Protein AF-A0A366HRB9-F1 (afdb_monomer)

Solvent-accessible surface area (backbone atoms only — not comparable to full-atom values): 18090 Å² total; per-residue (Å²): 146,63,74,69,62,64,60,72,68,48,84,72,43,75,47,75,77,55,94,63,66,62,74,51,53,48,26,46,45,60,46,36,45,69,41,40,80,80,39,81,60,46,28,50,46,47,46,26,21,26,68,70,64,46,66,66,68,45,41,63,56,40,31,70,33,60,57,44,26,67,75,62,51,38,57,50,36,59,83,51,65,60,91,75,71,91,47,40,50,48,52,29,35,72,66,55,82,84,74,57,34,68,41,53,41,37,44,20,48,46,53,41,21,22,38,62,55,42,64,61,56,86,75,46,77,28,49,57,93,92,46,60,31,57,59,52,36,39,39,52,40,16,60,34,58,77,72,49,82,74,71,69,53,37,67,30,72,60,38,37,69,40,55,34,45,28,30,47,76,72,75,39,67,49,60,43,60,43,36,21,42,45,40,67,55,74,91,62,52,47,90,88,43,70,80,40,51,34,63,45,44,65,26,25,40,60,40,31,53,49,44,68,75,32,52,71,58,52,52,57,52,60,63,45,89,49,59,67,48,31,24,49,34,42,46,50,38,44,76,36,66,42,62,42,62,81,42,32,65,61,44,42,51,41,38,35,40,92,48,66,64,31,17,54,40,34,45,62,38,36,61,78,54,29,80,70,34,45,68,48,31,51,49,35,44,70,74,42,55,70,69,29,18,35,40,24,48,54,48,42,50,69,49,48,40,77,77,35,47,66,59,46,55,57,44,51,78,68,56,80,53,66,68,36,40,52,45,46,52,55,63,73,70,55,131

Mean predicted aligned error: 4.83 Å

Sequence (335 aa):
MLGWLKNLAKPGGEWRRTDLPEAELELLYQDLLPLETLEPGLAGDVMTYVVTGQNAGVLNRAAAQPEAARLLGLRCEKHSWHHRTPTERDAFFASTTITDPGFHLRLALAYEALLKPAEKRPVSPGIPAGAEWLEIYLWEATRTPPNQWPLEPQETRLPSQSLESMLKLSGHPTTWLARAALMTDPSRAKAAQKQTFAELFLKVPEAASAFTAHPDTVRECLANADHRGKAHIIDVLYRGGVSASLLPVEASALAVSSSKQVREATSSWILLTPDLLLPELQKLAVQGTPEERVRAVKLLAQAGRDMMTPFLMERLSRDRAKTVVKMIETVLHRP

Radius of gyration: 25.64 Å; Cα contacts (8 Å, |Δi|>4): 482; chains: 1; bounding box: 58×36×93 Å

Nearest PDB structures (foldseek):
  1oyz-assembly1_A  TM=3.137E-01  e=1.071E+00  Escherichia coli
  7mp6-assembly1_B  TM=2.685E-01  e=6.365E-01  Homo sapiens
  7moc-assembly1_A  TM=2.700E-01  e=1.581E+00  Homo sapiens
  7mp5-assembly1_A  TM=2.712E-01  e=2.901E+00  Homo sapiens
  7mp6-assembly1_A  TM=2.700E-01  e=3.029E+00  Homo sapiens

Structure (mmCIF, N/CA/C/O backbone):
data_AF-A0A366HRB9-F1
#
_entry.id   AF-A0A366HRB9-F1
#
loop_
_atom_site.group_PDB
_atom_site.id
_atom_site.type_symbol
_atom_site.label_atom_id
_atom_site.label_alt_id
_atom_site.label_comp_id
_atom_site.label_asym_id
_atom_site.label_entity_id
_atom_site.label_seq_id
_atom_site.pdbx_PDB_ins_code
_atom_site.Cartn_x
_atom_site.Cartn_y
_atom_site.Cartn_z
_atom_site.occupancy
_atom_site.B_iso_or_equiv
_atom_site.auth_seq_id
_atom_site.auth_comp_id
_atom_site.auth_asym_id
_atom_site.auth_atom_id
_atom_site.pdbx_PDB_model_num
ATOM 1 N N . MET A 1 1 ? -12.518 12.771 51.512 1.00 48.81 1 MET A N 1
ATOM 2 C CA . MET A 1 1 ? -11.245 12.156 51.068 1.00 48.81 1 MET A CA 1
ATOM 3 C C . MET A 1 1 ? -11.402 10.651 50.780 1.00 48.81 1 MET A C 1
ATOM 5 O O . MET A 1 1 ? -10.683 9.843 51.341 1.00 48.81 1 MET A O 1
ATOM 9 N N . LEU A 1 2 ? -12.330 10.253 49.897 1.00 52.38 2 LEU A N 1
ATOM 10 C CA . LEU A 1 2 ? -12.524 8.848 49.467 1.00 52.38 2 LEU A CA 1
ATOM 11 C C . LEU A 1 2 ? -12.837 8.748 47.954 1.00 52.38 2 LEU A C 1
ATOM 13 O O . LEU A 1 2 ? -13.417 7.774 47.489 1.00 52.38 2 LEU A O 1
ATOM 17 N N . GLY A 1 3 ? -12.474 9.770 47.166 1.00 50.44 3 GLY A N 1
ATOM 18 C CA . GLY A 1 3 ? -12.755 9.813 45.722 1.00 50.44 3 GLY A CA 1
ATOM 19 C C . GLY A 1 3 ? -11.981 8.770 44.909 1.00 50.44 3 GLY A C 1
ATOM 20 O O . GLY A 1 3 ? -12.467 8.317 43.880 1.00 50.44 3 GLY A O 1
ATOM 21 N N . TRP A 1 4 ? -10.824 8.324 45.403 1.00 53.41 4 TRP A N 1
ATOM 22 C CA . TRP A 1 4 ? -9.999 7.315 44.735 1.00 53.41 4 TRP A CA 1
ATOM 23 C C . TRP A 1 4 ? -10.581 5.892 44.841 1.00 53.41 4 TRP A C 1
ATOM 25 O O . TRP A 1 4 ? -10.390 5.090 43.934 1.00 53.41 4 TRP A O 1
ATOM 35 N N . LEU A 1 5 ? -11.380 5.595 45.876 1.00 48.97 5 LEU A N 1
ATOM 36 C CA . LEU A 1 5 ? -12.055 4.298 46.040 1.00 48.97 5 LEU A CA 1
ATOM 37 C C . LEU A 1 5 ? -13.234 4.110 45.072 1.00 48.97 5 LEU A C 1
ATOM 39 O O . LEU A 1 5 ? -13.517 2.984 44.674 1.00 48.97 5 LEU A O 1
ATOM 43 N N . LYS A 1 6 ? -13.856 5.196 44.586 1.00 52.22 6 LYS A N 1
ATOM 44 C CA . LYS A 1 6 ? -14.821 5.118 43.472 1.00 52.22 6 LYS A CA 1
ATOM 45 C C . LYS A 1 6 ? -14.162 4.753 42.135 1.00 52.22 6 LYS A C 1
ATOM 47 O O . LYS A 1 6 ? -14.862 4.322 41.227 1.00 52.22 6 LYS A O 1
ATOM 52 N N . ASN A 1 7 ? -12.833 4.856 42.025 1.00 49.41 7 ASN A N 1
ATOM 53 C CA . ASN A 1 7 ? -12.100 4.402 40.843 1.00 49.41 7 ASN A CA 1
ATOM 54 C C . ASN A 1 7 ? -11.732 2.908 40.885 1.00 49.41 7 ASN A C 1
ATOM 56 O O . ASN A 1 7 ? -11.442 2.353 39.831 1.00 49.41 7 ASN A O 1
ATOM 60 N N . LEU A 1 8 ? -11.782 2.247 42.051 1.00 43.25 8 LEU A N 1
ATOM 61 C CA . LEU A 1 8 ? -11.488 0.808 42.190 1.00 43.25 8 LEU A CA 1
ATOM 62 C C . LEU A 1 8 ? -12.668 -0.095 41.804 1.00 43.25 8 LEU A C 1
ATOM 64 O O . LEU A 1 8 ? -12.466 -1.250 41.455 1.00 43.25 8 LEU A O 1
ATOM 68 N N . ALA A 1 9 ? -13.887 0.448 41.812 1.00 47.03 9 ALA A N 1
ATOM 69 C CA . ALA A 1 9 ? -15.069 -0.180 41.228 1.00 47.03 9 ALA A CA 1
ATOM 70 C C . ALA A 1 9 ? -15.430 0.449 39.874 1.00 47.03 9 ALA A C 1
ATOM 72 O O . ALA A 1 9 ? -16.588 0.399 39.461 1.00 47.03 9 ALA A O 1
ATOM 73 N N . LYS A 1 10 ? -14.458 1.054 39.166 1.00 54.41 10 LYS A N 1
ATOM 74 C CA . LYS A 1 10 ? -14.641 1.232 37.725 1.00 54.41 10 LYS A CA 1
ATOM 75 C C . LYS A 1 10 ? -14.860 -0.176 37.180 1.00 54.41 10 LYS A C 1
ATOM 77 O O . LYS A 1 10 ? -14.013 -1.022 37.469 1.00 54.41 10 LYS A O 1
ATOM 82 N N . PRO A 1 11 ? -15.962 -0.457 36.471 1.00 54.59 11 PRO A N 1
ATOM 83 C CA . PRO A 1 11 ? -16.123 -1.721 35.774 1.00 54.59 11 PRO A CA 1
ATOM 84 C C . PRO A 1 11 ? -14.969 -1.806 34.772 1.00 54.59 11 PRO A C 1
ATOM 86 O O . PRO A 1 11 ? -15.023 -1.258 33.677 1.00 54.59 11 PRO A O 1
ATOM 89 N N . GLY A 1 12 ? -13.847 -2.373 35.212 1.00 58.28 12 GLY A N 1
ATOM 90 C CA . GLY A 1 12 ? -12.723 -2.670 34.356 1.00 58.28 12 GLY A CA 1
ATOM 91 C C . GLY A 1 12 ? -13.227 -3.764 33.451 1.00 58.28 12 GLY A C 1
ATOM 92 O O . GLY A 1 12 ? -13.387 -4.894 33.913 1.00 58.28 12 GLY A O 1
ATOM 93 N N . GLY A 1 13 ? -13.568 -3.389 32.217 1.00 78.44 13 GLY A N 1
ATOM 94 C CA . GLY A 1 13 ? -13.993 -4.337 31.201 1.00 78.44 13 GLY A CA 1
ATOM 95 C C . GLY A 1 13 ? -12.989 -5.481 31.122 1.00 78.44 13 GLY A C 1
ATOM 96 O O . GLY A 1 13 ? -11.801 -5.301 31.405 1.00 78.44 13 GLY A O 1
ATOM 97 N N . GLU A 1 14 ? -13.470 -6.671 30.777 1.00 88.75 14 GLU A N 1
ATOM 98 C CA . GLU A 1 14 ? -12.673 -7.904 30.768 1.00 88.75 14 GLU A CA 1
ATOM 99 C C . GLU A 1 14 ? -11.371 -7.770 29.960 1.00 88.75 14 GLU A C 1
ATOM 101 O O . GLU A 1 14 ? -10.378 -8.419 30.282 1.00 88.75 14 GLU A O 1
ATOM 106 N N . TRP A 1 15 ? -11.337 -6.847 28.994 1.00 94.00 15 TRP A N 1
ATOM 107 C CA . TRP A 1 15 ? -10.159 -6.471 28.215 1.00 94.00 15 TRP A CA 1
ATOM 108 C C . TRP A 1 15 ? -8.926 -6.063 29.047 1.00 94.00 15 TRP A C 1
ATOM 110 O O . TRP A 1 15 ? -7.801 -6.310 28.613 1.00 94.00 15 TRP A O 1
ATOM 120 N N . ARG A 1 16 ? -9.100 -5.509 30.259 1.00 94.69 16 ARG A N 1
ATOM 121 C CA . ARG A 1 16 ? -7.983 -5.149 31.162 1.00 94.69 16 ARG A CA 1
ATOM 122 C C . ARG A 1 16 ? -7.278 -6.351 31.793 1.00 94.69 16 ARG A C 1
ATOM 124 O O . ARG A 1 16 ? -6.244 -6.185 32.425 1.00 94.69 16 ARG A O 1
ATOM 131 N N . ARG A 1 17 ? -7.839 -7.558 31.672 1.00 93.88 17 ARG A N 1
ATOM 132 C CA . ARG A 1 17 ? -7.276 -8.791 32.253 1.00 93.88 17 ARG A CA 1
ATOM 133 C C . ARG A 1 17 ? -6.381 -9.562 31.278 1.00 93.88 17 ARG A C 1
ATOM 135 O O . ARG A 1 17 ? -6.104 -10.734 31.519 1.00 93.88 17 ARG A O 1
ATOM 142 N N . THR A 1 18 ? -5.982 -8.939 30.172 1.00 95.25 18 THR A N 1
ATOM 143 C CA . THR A 1 18 ? -5.113 -9.555 29.161 1.00 95.25 18 THR A CA 1
ATOM 144 C C . THR A 1 18 ? -3.638 -9.264 29.416 1.00 95.25 18 THR A C 1
ATOM 146 O O . THR A 1 18 ? -3.291 -8.470 30.285 1.00 95.25 18 THR A O 1
ATOM 149 N N . ASP A 1 19 ? -2.768 -9.945 28.679 1.00 97.00 19 ASP A N 1
ATOM 150 C CA . ASP A 1 19 ? -1.314 -9.772 28.690 1.00 97.00 19 ASP A CA 1
ATOM 151 C C . ASP A 1 19 ? -0.826 -8.655 27.749 1.00 97.00 19 ASP A C 1
ATOM 153 O O . ASP A 1 19 ? 0.373 -8.384 27.671 1.00 97.00 19 ASP A O 1
ATOM 157 N N . LEU A 1 20 ? -1.746 -7.988 27.045 1.00 97.19 20 LEU A N 1
ATOM 158 C CA 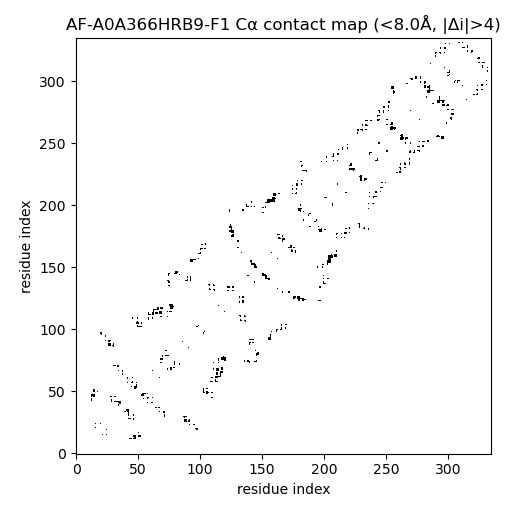. LEU A 1 20 ? -1.437 -6.872 26.159 1.00 97.19 20 LEU A CA 1
ATOM 159 C C . LEU A 1 20 ? -1.060 -5.604 26.959 1.00 97.19 20 LEU A C 1
ATOM 161 O O . LEU A 1 20 ? -1.525 -5.419 28.086 1.00 97.19 20 LEU A O 1
ATOM 165 N N . PRO A 1 21 ? -0.257 -4.686 26.385 1.00 97.75 21 PRO A N 1
ATOM 166 C CA . PRO A 1 21 ? 0.177 -3.469 27.073 1.00 97.75 21 PRO A CA 1
ATOM 167 C C . PRO A 1 21 ? -1.000 -2.566 27.485 1.00 97.75 21 PRO A C 1
ATOM 169 O O . PRO A 1 21 ? -1.608 -1.895 26.651 1.00 97.75 21 PRO A O 1
ATOM 172 N N . GLU A 1 22 ? -1.293 -2.495 28.789 1.00 96.38 22 GLU A N 1
ATOM 173 C CA . GLU A 1 22 ? -2.450 -1.758 29.333 1.00 96.38 22 GLU A CA 1
ATOM 174 C C . GLU A 1 22 ? -2.473 -0.282 28.907 1.00 96.38 22 GLU A C 1
ATOM 176 O O . GLU A 1 22 ? -3.528 0.243 28.561 1.00 96.38 22 GLU A O 1
ATOM 181 N N . ALA A 1 23 ? -1.312 0.378 28.866 1.00 96.88 23 ALA A N 1
ATOM 182 C CA . ALA A 1 23 ? -1.212 1.780 28.460 1.00 96.88 23 ALA A CA 1
ATOM 183 C C . ALA A 1 23 ? -1.673 2.016 27.010 1.00 96.88 23 ALA A C 1
ATOM 185 O O . ALA A 1 23 ? -2.292 3.037 26.723 1.00 96.88 23 ALA A O 1
ATOM 186 N N . GLU A 1 24 ? -1.404 1.076 26.101 1.00 97.88 24 GLU A N 1
ATOM 187 C CA . GLU A 1 24 ? -1.854 1.163 24.708 1.00 97.88 24 GLU A CA 1
ATOM 188 C C . GLU A 1 24 ? -3.349 0.871 24.582 1.00 97.88 24 GLU A C 1
ATOM 190 O O . GLU A 1 24 ? -4.055 1.549 23.836 1.00 97.88 24 GLU A O 1
ATOM 195 N N . LEU A 1 25 ? -3.849 -0.105 25.345 1.00 97.62 25 LEU A N 1
ATOM 196 C CA . LEU A 1 25 ? -5.278 -0.407 25.388 1.00 97.62 25 LEU A CA 1
ATOM 197 C C . LEU A 1 25 ? -6.088 0.757 25.966 1.00 97.62 25 LEU A C 1
ATOM 199 O O . LEU A 1 25 ? -7.184 1.035 25.486 1.00 97.62 25 LEU A O 1
ATOM 203 N N . GLU A 1 26 ? -5.555 1.466 26.961 1.00 97.19 26 GLU A N 1
ATOM 204 C CA . GLU A 1 26 ? -6.222 2.632 27.532 1.00 97.19 26 GLU A CA 1
ATOM 205 C C . GLU A 1 26 ? -6.315 3.778 26.512 1.00 97.19 26 GLU A C 1
ATOM 207 O O . GLU A 1 26 ? -7.352 4.428 26.463 1.00 97.19 26 GLU A O 1
ATOM 212 N N . LEU A 1 27 ? -5.319 3.978 25.635 1.00 97.88 27 LEU A N 1
ATOM 213 C CA . LEU A 1 27 ? -5.435 4.943 24.527 1.00 97.88 27 LEU A CA 1
ATOM 214 C C . LEU A 1 27 ? -6.632 4.617 23.622 1.00 97.88 27 LEU A C 1
ATOM 216 O O . LEU A 1 27 ? -7.454 5.486 23.341 1.00 97.88 27 LEU A O 1
ATOM 220 N N . LEU A 1 28 ? -6.776 3.357 23.206 1.00 97.94 28 LEU A N 1
ATOM 221 C CA . LEU A 1 28 ? -7.919 2.942 22.386 1.00 97.94 28 LEU A CA 1
ATOM 222 C C . LEU A 1 28 ? -9.249 3.049 23.133 1.00 97.94 28 LEU A C 1
ATOM 224 O O . LEU A 1 28 ? -10.242 3.483 22.556 1.00 97.94 28 LEU A O 1
ATOM 228 N N . TYR A 1 29 ? -9.286 2.684 24.415 1.00 97.50 29 TYR A N 1
ATOM 229 C CA . TYR A 1 29 ? -10.502 2.813 25.210 1.00 97.50 29 TYR A CA 1
ATOM 230 C C . TYR A 1 29 ? -10.927 4.277 25.367 1.00 97.50 29 TYR A C 1
ATOM 232 O O . TYR A 1 29 ? -12.113 4.571 25.251 1.00 97.50 29 TYR A O 1
ATOM 240 N N . GLN A 1 30 ? -9.981 5.196 25.588 1.00 97.00 30 GLN A N 1
ATOM 241 C CA . GLN A 1 30 ? -10.269 6.630 25.645 1.00 97.00 30 GLN A CA 1
ATOM 242 C C . GLN A 1 30 ? -10.771 7.163 24.296 1.00 97.00 30 GLN A C 1
ATOM 244 O O . GLN A 1 30 ? -11.751 7.906 24.289 1.00 97.00 30 GLN A O 1
ATOM 249 N N . ASP A 1 31 ? -10.193 6.721 23.169 1.00 97.62 31 ASP A N 1
ATOM 250 C CA . ASP A 1 31 ? -10.707 7.055 21.827 1.00 97.62 31 ASP A CA 1
ATOM 251 C C . ASP A 1 31 ? -12.155 6.584 21.647 1.00 97.62 31 ASP A C 1
ATOM 253 O O . ASP A 1 31 ? -12.965 7.306 21.080 1.00 97.62 31 ASP A O 1
ATOM 257 N N . LEU A 1 32 ? -12.499 5.397 22.161 1.00 97.69 32 LEU A N 1
ATOM 258 C CA . LEU A 1 32 ? -13.835 4.802 22.046 1.00 97.69 32 LEU A CA 1
ATOM 259 C C . LEU A 1 32 ? -14.841 5.310 23.087 1.00 97.69 32 LEU A C 1
ATOM 261 O O . LEU A 1 32 ? -16.044 5.147 22.887 1.00 97.69 32 LEU A O 1
ATOM 265 N N . LEU A 1 33 ? -14.389 5.942 24.172 1.00 96.94 33 LEU A N 1
ATOM 266 C CA . LEU A 1 33 ? -15.232 6.406 25.276 1.00 96.94 33 LEU A CA 1
ATOM 267 C C . LEU A 1 33 ? -16.412 7.301 24.845 1.00 96.94 33 LEU A C 1
ATOM 269 O O . LEU A 1 33 ? -17.482 7.172 25.443 1.00 96.94 33 LEU A O 1
ATOM 273 N N . PRO A 1 34 ? -16.307 8.160 23.808 1.00 97.19 34 PRO A N 1
ATOM 274 C CA . PRO A 1 34 ? -17.454 8.907 23.302 1.00 97.19 34 PRO A CA 1
ATOM 275 C C . PRO A 1 34 ? -18.657 8.028 22.923 1.00 97.19 34 PRO A C 1
ATOM 277 O O . PRO A 1 34 ? -19.792 8.489 23.045 1.00 97.19 34 PRO A O 1
ATOM 280 N N . LEU A 1 35 ? -18.458 6.761 22.533 1.00 97.44 35 LEU A N 1
ATOM 281 C CA . LEU A 1 35 ? -19.554 5.836 22.202 1.00 97.44 35 LEU A CA 1
ATOM 282 C C . LEU A 1 35 ? -20.525 5.597 23.365 1.00 97.44 35 LEU A C 1
ATOM 284 O O . LEU A 1 35 ? -21.694 5.306 23.121 1.00 97.44 35 LEU A O 1
ATOM 288 N N . GLU A 1 36 ? -20.087 5.798 24.610 1.00 97.19 36 GLU A N 1
ATOM 289 C CA . GLU A 1 36 ? -20.942 5.715 25.802 1.00 97.19 36 GLU A CA 1
ATOM 290 C C . GLU A 1 36 ? -22.092 6.737 25.781 1.00 97.19 36 GLU A C 1
ATOM 292 O O . GLU A 1 36 ? -23.112 6.548 26.441 1.00 97.19 36 GLU A O 1
ATOM 297 N N . THR A 1 37 ? -21.953 7.819 25.006 1.00 97.25 37 THR A N 1
ATOM 298 C CA . THR A 1 37 ? -23.024 8.811 24.809 1.00 97.25 37 THR A CA 1
ATOM 299 C C . THR A 1 37 ? -24.127 8.329 23.867 1.00 97.25 37 THR A C 1
ATOM 301 O O . THR A 1 37 ? -25.243 8.842 23.933 1.00 97.25 37 THR A O 1
ATOM 304 N N . LEU A 1 38 ? -23.823 7.359 23.000 1.00 97.12 38 LEU A N 1
ATOM 305 C CA . LEU A 1 38 ? -24.773 6.760 22.062 1.00 97.12 38 LEU A CA 1
ATOM 306 C C . LEU A 1 38 ? -25.469 5.562 22.703 1.00 97.12 38 LEU A C 1
ATOM 308 O O . LEU A 1 38 ? -26.684 5.409 22.589 1.00 97.12 38 LEU A O 1
ATOM 312 N N . GLU A 1 39 ? -24.702 4.729 23.404 1.00 97.19 39 GLU A N 1
ATOM 313 C CA . GLU A 1 39 ? -25.215 3.549 24.086 1.00 97.19 39 GLU A CA 1
ATOM 314 C C . GLU A 1 39 ? -24.319 3.190 25.287 1.00 97.19 39 GLU A C 1
ATOM 316 O O . GLU A 1 39 ? -23.137 2.887 25.096 1.00 97.19 39 GLU A O 1
ATOM 321 N N . PRO A 1 40 ? -24.854 3.180 26.524 1.00 96.38 40 PRO A N 1
ATOM 322 C CA . PRO A 1 40 ? -24.084 2.788 27.701 1.00 96.38 40 PRO A CA 1
ATOM 323 C C . PRO A 1 40 ? -23.499 1.372 27.581 1.00 96.38 40 PRO A 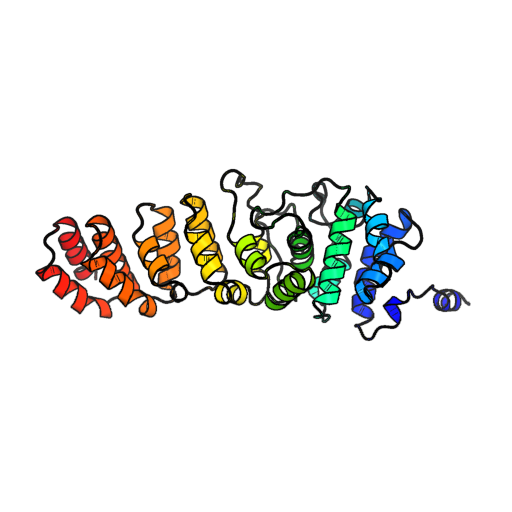C 1
ATOM 325 O O . PRO A 1 40 ? -24.209 0.414 27.272 1.00 96.38 40 PRO A O 1
ATOM 328 N N . GLY A 1 41 ? -22.207 1.238 27.868 1.00 95.06 41 GLY A N 1
ATOM 329 C CA . GLY A 1 41 ? -21.420 0.009 27.788 1.00 95.06 41 GLY A CA 1
ATOM 330 C C . GLY A 1 41 ? -20.812 -0.277 26.413 1.00 95.06 41 GLY A C 1
ATOM 331 O O . GLY A 1 41 ? -19.979 -1.179 26.303 1.00 95.06 41 GLY A O 1
ATOM 332 N N . LEU A 1 42 ? -21.184 0.465 25.363 1.00 97.12 42 LEU A N 1
ATOM 333 C CA . LEU A 1 42 ? -20.748 0.166 23.999 1.00 97.12 42 LEU A CA 1
ATOM 334 C C . LEU A 1 42 ? -19.227 0.275 23.824 1.00 97.12 42 LEU A C 1
ATOM 336 O O . LEU A 1 42 ? -18.644 -0.572 23.150 1.00 97.12 42 LEU A O 1
ATOM 340 N N . ALA A 1 43 ? -18.562 1.256 24.445 1.00 97.44 43 ALA A N 1
ATOM 341 C CA . ALA A 1 43 ? -17.109 1.398 24.325 1.00 97.44 43 ALA A CA 1
ATOM 342 C C . ALA A 1 43 ? -16.384 0.211 24.978 1.00 97.44 43 ALA A C 1
ATOM 344 O O . ALA A 1 43 ? -15.444 -0.351 24.410 1.00 97.44 43 ALA A O 1
ATOM 345 N N . GLY A 1 44 ? -16.855 -0.205 26.158 1.00 96.31 44 GLY A N 1
ATOM 346 C CA . GLY A 1 44 ? -16.324 -1.362 26.880 1.00 96.31 44 GLY A CA 1
ATOM 347 C C . GLY A 1 44 ? -16.529 -2.682 26.135 1.00 96.31 44 GLY A C 1
ATOM 348 O O . GLY A 1 44 ? -15.608 -3.502 26.074 1.00 96.31 44 GLY A O 1
ATOM 349 N N . A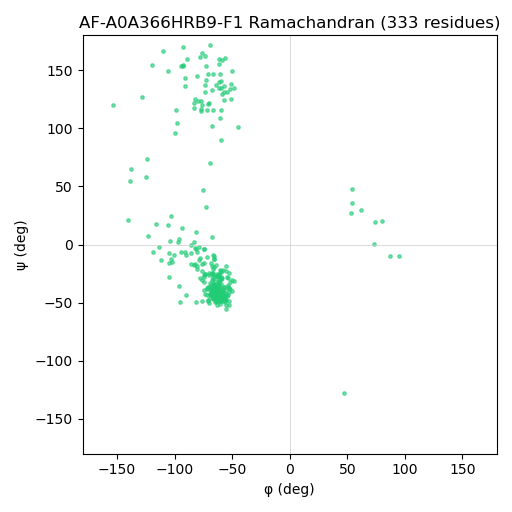SP A 1 45 ? -17.701 -2.874 25.528 1.00 97.06 45 ASP A N 1
ATOM 350 C CA . ASP A 1 45 ? -18.014 -4.068 24.741 1.00 97.06 45 ASP A CA 1
ATOM 351 C C . ASP A 1 45 ? -17.185 -4.133 23.452 1.00 97.06 45 ASP A C 1
ATOM 353 O O . ASP A 1 45 ? -16.661 -5.197 23.114 1.00 97.06 45 ASP A O 1
ATOM 357 N N . VAL A 1 46 ? -17.002 -3.001 22.757 1.00 97.88 46 VAL A N 1
ATOM 358 C CA . VAL A 1 46 ? -16.133 -2.925 21.571 1.00 97.88 46 VAL A CA 1
ATOM 359 C C . VAL A 1 46 ? -14.690 -3.245 21.954 1.00 97.88 46 VAL A C 1
ATOM 361 O O . VAL A 1 46 ? -14.068 -4.077 21.296 1.00 97.88 46 VAL A O 1
ATOM 364 N N . MET A 1 47 ? -14.164 -2.667 23.040 1.00 98.06 47 MET A N 1
ATOM 365 C CA . MET A 1 47 ? -12.811 -2.991 23.510 1.00 98.06 47 MET A CA 1
ATOM 366 C C . MET A 1 47 ? -12.659 -4.460 23.898 1.00 98.06 47 MET A C 1
ATOM 368 O O . MET A 1 47 ? -11.645 -5.078 23.574 1.00 98.06 47 MET A O 1
ATOM 372 N N . THR A 1 48 ? -13.670 -5.042 24.546 1.00 97.06 48 THR A N 1
ATOM 373 C CA . THR A 1 48 ? -13.674 -6.471 24.882 1.00 97.06 48 THR A CA 1
ATOM 374 C C . THR A 1 48 ? -13.608 -7.321 23.619 1.00 97.06 48 THR A C 1
ATOM 376 O O . THR A 1 48 ? -12.756 -8.201 23.538 1.00 97.06 48 THR A O 1
ATOM 379 N N . TYR A 1 49 ? -14.403 -7.005 22.594 1.00 98.00 49 TYR A N 1
ATOM 380 C CA . TYR A 1 49 ? -14.318 -7.680 21.300 1.00 98.00 49 TYR A CA 1
ATOM 381 C C . TYR A 1 49 ? -12.940 -7.532 20.646 1.00 98.00 49 TYR A C 1
ATOM 383 O O . TYR A 1 49 ? -12.357 -8.530 20.228 1.00 98.00 49 TYR A O 1
ATOM 391 N N . VAL A 1 50 ? -12.382 -6.321 20.580 1.00 98.19 50 VAL A N 1
ATOM 392 C CA . VAL A 1 50 ? -11.070 -6.081 19.956 1.00 98.19 50 VAL A CA 1
ATOM 393 C C . VAL A 1 50 ? -9.975 -6.897 20.644 1.00 98.19 50 VAL A C 1
ATOM 395 O O . VAL A 1 50 ? -9.177 -7.565 19.983 1.00 98.19 50 VAL A O 1
ATOM 398 N N . VAL A 1 51 ? -9.972 -6.913 21.974 1.00 98.00 51 VAL A N 1
ATOM 399 C CA . VAL A 1 51 ? -8.935 -7.577 22.761 1.00 98.00 51 VAL A CA 1
ATOM 400 C C . VAL A 1 51 ? -9.108 -9.098 22.775 1.00 98.00 51 VAL A C 1
ATOM 402 O O . VAL A 1 51 ? -8.156 -9.814 22.475 1.00 98.00 51 VAL A O 1
ATOM 405 N N . THR A 1 52 ? -10.309 -9.612 23.054 1.00 96.88 52 THR A N 1
ATOM 406 C CA . THR A 1 52 ? -10.525 -11.050 23.316 1.00 96.88 52 THR A CA 1
ATOM 407 C C . THR A 1 52 ? -11.176 -11.809 22.159 1.00 96.88 52 THR A C 1
ATOM 409 O O . THR A 1 52 ? -11.179 -13.039 22.151 1.00 96.88 52 THR A O 1
ATOM 412 N N . GLY A 1 53 ? -11.770 -11.107 21.192 1.00 97.06 53 GLY A N 1
ATOM 413 C CA . GLY A 1 53 ? -12.598 -11.701 20.138 1.00 97.06 53 GLY A CA 1
ATOM 414 C C . GLY A 1 53 ? -13.970 -12.191 20.600 1.00 97.06 53 GLY A C 1
ATOM 415 O O . GLY A 1 53 ? -14.739 -12.701 19.784 1.00 97.06 53 GLY A O 1
ATOM 416 N N . GLN A 1 54 ? -14.305 -12.041 21.882 1.00 96.25 54 GLN A N 1
ATOM 417 C CA . GLN A 1 54 ? -15.605 -12.433 22.413 1.00 96.25 54 GLN A CA 1
ATOM 418 C C . GLN A 1 54 ? -16.682 -11.398 22.071 1.00 96.25 54 GLN A C 1
ATOM 420 O O . GLN A 1 54 ? -16.393 -10.252 21.743 1.00 96.25 54 GLN A O 1
ATOM 425 N N . ASN A 1 55 ? -17.949 -11.812 22.150 1.00 94.31 55 ASN A N 1
ATOM 426 C CA . ASN A 1 55 ? -19.109 -10.945 21.925 1.00 94.31 55 ASN A CA 1
ATOM 427 C C . ASN A 1 55 ? -19.102 -10.199 20.571 1.00 94.31 55 ASN A C 1
ATOM 429 O O . ASN A 1 55 ? -19.395 -9.008 20.496 1.00 94.31 55 ASN A O 1
ATOM 433 N N . ALA A 1 56 ? -18.840 -10.907 19.466 1.00 97.50 56 ALA A N 1
ATOM 434 C CA . ALA A 1 56 ? -18.881 -10.328 18.114 1.00 97.50 56 ALA A CA 1
ATOM 435 C C . ALA A 1 56 ? -20.222 -9.643 17.759 1.00 97.50 56 ALA A C 1
ATOM 437 O O . ALA A 1 56 ? -20.274 -8.808 16.857 1.00 97.50 56 ALA A O 1
ATOM 438 N N . GLY A 1 57 ? -21.305 -9.940 18.493 1.00 97.88 57 GLY A N 1
ATOM 439 C CA . GLY A 1 57 ? -22.591 -9.249 18.377 1.00 97.88 57 GLY A CA 1
ATOM 440 C C . GLY A 1 57 ? -22.514 -7.735 18.622 1.00 97.88 57 GLY A C 1
ATOM 441 O O . GLY A 1 57 ? -23.361 -7.006 18.102 1.00 97.88 57 GLY A O 1
ATOM 442 N N . VAL A 1 58 ? -21.484 -7.241 19.324 1.00 98.12 58 VAL A N 1
ATOM 443 C CA . VAL A 1 58 ? -21.249 -5.799 19.500 1.00 98.12 58 VAL A CA 1
ATOM 444 C C . VAL A 1 58 ? -21.049 -5.069 18.171 1.00 98.12 58 VAL A C 1
ATOM 446 O O . VAL A 1 58 ? -21.455 -3.918 18.051 1.00 98.12 58 VAL A O 1
ATOM 449 N N . LEU A 1 59 ? -20.523 -5.733 17.136 1.00 98.38 59 LEU A N 1
ATOM 450 C CA . LEU A 1 59 ? -20.356 -5.117 15.818 1.00 98.38 59 LEU A CA 1
ATOM 451 C C . LEU A 1 59 ? -21.700 -4.733 15.187 1.00 98.38 59 LEU A C 1
ATOM 453 O O . LEU A 1 59 ? -21.812 -3.684 14.561 1.00 98.38 59 LEU A O 1
ATOM 457 N N . ASN A 1 60 ? -22.746 -5.538 15.394 1.00 98.31 60 ASN A N 1
ATOM 458 C CA . ASN A 1 60 ? -24.087 -5.204 14.909 1.00 98.31 60 ASN A CA 1
ATOM 459 C C . ASN A 1 60 ? -24.672 -4.001 15.655 1.00 98.31 60 ASN A C 1
ATOM 461 O O . ASN A 1 60 ? -25.324 -3.163 15.036 1.00 98.31 60 ASN A O 1
ATOM 465 N N . ARG A 1 61 ? -24.414 -3.902 16.966 1.00 98.12 61 ARG A N 1
ATOM 466 C CA . ARG A 1 61 ? -24.814 -2.745 17.781 1.00 98.12 61 ARG A CA 1
ATOM 467 C C . ARG A 1 61 ? -24.080 -1.489 17.333 1.00 98.12 61 ARG A C 1
ATOM 469 O O . ARG A 1 61 ? -24.729 -0.505 17.013 1.00 98.12 61 ARG A O 1
ATOM 476 N N . ALA A 1 62 ? -22.757 -1.556 17.193 1.00 97.88 62 ALA A N 1
ATOM 477 C CA . ALA A 1 62 ? -21.933 -0.467 16.672 1.00 97.88 62 ALA A CA 1
ATOM 478 C C . ALA A 1 62 ? -22.402 0.004 15.283 1.00 97.88 62 ALA A C 1
ATOM 480 O O . ALA A 1 62 ? -22.533 1.201 15.045 1.00 97.88 62 ALA A O 1
ATOM 481 N N . ALA A 1 63 ? -22.737 -0.929 14.390 1.00 97.81 63 ALA A N 1
ATOM 482 C CA . ALA A 1 63 ? -23.263 -0.621 13.063 1.00 97.81 63 ALA A CA 1
ATOM 483 C C . ALA A 1 63 ? -24.659 0.021 13.055 1.00 97.81 63 ALA A C 1
ATOM 485 O O . ALA A 1 63 ? -25.040 0.623 12.051 1.00 97.81 63 ALA A O 1
ATOM 486 N N . ALA A 1 64 ? -25.420 -0.099 14.144 1.00 97.75 64 ALA A N 1
ATOM 487 C CA . ALA A 1 64 ? -26.718 0.546 14.295 1.00 97.75 64 ALA A CA 1
ATOM 488 C C . ALA A 1 64 ? -26.611 2.013 14.754 1.00 97.75 64 ALA A C 1
ATOM 490 O O . ALA A 1 64 ? -27.636 2.684 14.844 1.00 97.75 64 ALA A O 1
ATOM 491 N N . GLN A 1 65 ? -25.399 2.518 15.024 1.00 98.00 65 GLN A N 1
ATOM 492 C CA . GLN A 1 65 ? -25.164 3.860 15.556 1.00 98.00 65 GLN A CA 1
ATOM 493 C C . GLN A 1 65 ? -24.760 4.851 14.443 1.00 98.00 65 GLN A C 1
ATOM 495 O O . GLN A 1 65 ? -23.575 4.946 14.114 1.00 98.00 65 GLN A O 1
ATOM 500 N N . PRO A 1 66 ? -25.692 5.636 13.861 1.00 96.00 66 PRO A N 1
ATOM 501 C CA . PRO A 1 66 ? -25.413 6.504 12.708 1.00 96.00 66 PRO A CA 1
ATOM 502 C C . PRO A 1 66 ? -24.365 7.586 12.976 1.00 96.00 66 PRO A C 1
ATOM 504 O O . PRO A 1 66 ? -23.673 8.026 12.062 1.00 96.00 66 PRO A O 1
ATOM 507 N N . GLU A 1 67 ? -24.221 7.986 14.236 1.00 96.38 67 GLU A N 1
ATOM 508 C CA . GLU A 1 67 ? -23.332 9.065 14.655 1.00 96.38 67 GLU A CA 1
ATOM 509 C C . GLU A 1 67 ? -21.952 8.589 15.110 1.00 96.38 67 GLU A C 1
ATOM 511 O O . GLU A 1 67 ? -21.068 9.412 15.343 1.00 96.38 67 GLU A O 1
ATOM 516 N N . ALA A 1 68 ? -21.733 7.275 15.218 1.00 96.50 68 ALA A N 1
ATOM 517 C CA . ALA A 1 68 ? -20.530 6.724 15.830 1.00 96.50 68 ALA A CA 1
ATOM 518 C C . ALA A 1 68 ? -19.248 7.115 15.086 1.00 96.50 68 ALA A C 1
ATOM 520 O O . ALA A 1 68 ? -18.307 7.615 15.702 1.00 96.50 68 ALA A O 1
ATOM 521 N N . ALA A 1 69 ? -19.213 6.958 13.760 1.00 96.00 69 ALA A N 1
ATOM 522 C CA . ALA A 1 69 ? -18.036 7.322 12.975 1.00 96.00 69 ALA A CA 1
ATOM 523 C C . ALA A 1 69 ? -17.690 8.811 13.072 1.00 96.00 69 ALA A C 1
ATOM 525 O O . ALA A 1 69 ? -16.515 9.152 13.204 1.00 96.00 69 ALA A O 1
ATOM 526 N N . ARG A 1 70 ? -18.702 9.688 13.039 1.00 94.31 70 ARG A N 1
ATOM 527 C CA . ARG A 1 70 ? -18.520 11.138 13.166 1.00 94.31 70 ARG A CA 1
ATOM 528 C C . ARG A 1 70 ? -18.035 11.510 14.563 1.00 94.31 70 ARG A C 1
ATOM 530 O O . ARG A 1 70 ? -17.102 12.297 14.690 1.00 94.31 70 ARG A O 1
ATOM 537 N N . LEU A 1 71 ? -18.634 10.914 15.592 1.00 95.06 71 LEU A N 1
ATOM 538 C CA . LEU A 1 71 ? -18.278 11.139 16.989 1.00 95.06 71 LEU A CA 1
ATOM 539 C C . LEU A 1 71 ? -16.830 10.727 17.284 1.00 95.06 71 LEU A C 1
ATOM 541 O O . LEU A 1 71 ? -16.103 11.461 17.944 1.00 95.06 71 LEU A O 1
ATOM 545 N N . LEU A 1 72 ? -16.396 9.596 16.725 1.00 95.38 72 LEU A N 1
ATOM 546 C CA . LEU A 1 72 ? -15.015 9.115 16.793 1.00 95.38 72 LEU A CA 1
ATOM 547 C C . LEU A 1 72 ? -14.088 9.766 15.764 1.00 95.38 72 LEU A C 1
ATOM 549 O O . LEU A 1 72 ? -12.904 9.437 15.720 1.00 95.38 72 LEU A O 1
ATOM 553 N N . GLY A 1 73 ? -14.609 10.623 14.883 1.00 94.06 73 GLY A N 1
ATOM 554 C CA . GLY A 1 73 ? -13.898 11.254 13.773 1.00 94.06 73 GLY A CA 1
ATOM 555 C C . GLY A 1 73 ? -13.184 10.292 12.812 1.00 94.06 73 GLY A C 1
ATOM 556 O O . GLY A 1 73 ? -12.094 10.607 12.351 1.00 94.06 73 GLY A O 1
ATOM 557 N N . LEU A 1 74 ? -13.719 9.105 12.525 1.00 95.06 74 LEU A N 1
ATOM 558 C CA . LEU A 1 74 ? -13.070 8.153 11.608 1.00 95.06 74 LEU A CA 1
ATOM 559 C C . LEU A 1 74 ? -12.759 8.807 10.241 1.00 95.06 74 LEU A C 1
ATOM 561 O O . LEU A 1 74 ? -13.610 9.442 9.632 1.00 95.06 74 LEU A O 1
ATOM 565 N N . ARG A 1 75 ? -11.529 8.657 9.745 1.00 92.94 75 ARG A N 1
ATOM 566 C CA . ARG A 1 75 ? -10.958 9.340 8.565 1.00 92.94 75 ARG A CA 1
ATOM 567 C C . ARG A 1 75 ? -11.599 8.934 7.242 1.00 92.94 75 ARG A C 1
ATOM 569 O O . ARG A 1 75 ? -11.557 9.688 6.271 1.00 92.94 75 ARG A O 1
ATOM 576 N N . CYS A 1 76 ? -12.177 7.737 7.202 1.00 91.12 76 CYS A N 1
ATOM 577 C CA . CYS A 1 76 ? -12.953 7.258 6.061 1.00 91.12 76 CYS A CA 1
ATOM 578 C C . CYS A 1 76 ? -14.370 7.834 6.002 1.00 91.12 76 CYS A C 1
ATOM 580 O O . CYS A 1 76 ? -15.040 7.677 4.978 1.00 91.12 76 CYS A O 1
ATOM 582 N N . GLU A 1 77 ? -14.834 8.488 7.068 1.00 92.25 77 GLU A N 1
ATOM 583 C CA . GLU A 1 77 ? -16.098 9.213 7.062 1.00 92.25 77 GLU A CA 1
ATOM 584 C C . GLU A 1 77 ? -15.957 10.422 6.133 1.00 92.25 77 GLU A C 1
ATOM 586 O O . GLU A 1 77 ? -14.944 11.131 6.127 1.00 92.25 77 GLU A O 1
ATOM 591 N N . LYS A 1 78 ? -16.940 10.624 5.256 1.00 87.31 78 LYS A N 1
ATOM 592 C CA . LYS A 1 78 ? -16.839 11.665 4.242 1.00 87.31 78 LYS A CA 1
ATOM 593 C C . LYS A 1 78 ? -16.771 13.027 4.903 1.00 87.31 78 LYS A C 1
ATOM 595 O O . LYS A 1 78 ? -15.929 13.796 4.480 1.00 87.31 78 LYS A O 1
ATOM 600 N N . HIS A 1 79 ? -17.594 13.327 5.905 1.00 85.38 79 HIS A N 1
ATOM 601 C CA . HIS A 1 79 ? -17.712 14.639 6.541 1.00 85.38 79 HIS A CA 1
ATOM 602 C C . HIS A 1 79 ? -16.655 14.964 7.602 1.00 85.38 79 HIS A C 1
ATOM 604 O O . HIS A 1 79 ? -16.739 16.023 8.231 1.00 85.38 79 HIS A O 1
ATOM 610 N N . SER A 1 80 ? -15.597 14.163 7.729 1.00 80.88 80 SER A N 1
ATOM 611 C CA . SER A 1 80 ? -14.493 14.390 8.663 1.00 80.88 80 SER A CA 1
ATOM 612 C C . SER A 1 80 ? -13.574 15.554 8.220 1.00 80.88 80 SER A C 1
ATOM 614 O O . SER A 1 80 ? -12.358 15.519 8.429 1.00 80.88 80 SER A O 1
ATOM 616 N N . TRP A 1 81 ? -14.130 16.580 7.552 1.00 70.00 81 TRP A N 1
ATOM 617 C CA . TRP A 1 81 ? -13.394 17.663 6.889 1.00 70.00 81 TRP A CA 1
ATOM 618 C C . TRP A 1 81 ? -12.797 18.702 7.846 1.00 70.00 81 TRP A C 1
ATOM 620 O O . TRP A 1 81 ? -11.939 19.499 7.465 1.00 70.00 81 TRP A O 1
ATOM 630 N N . HIS A 1 82 ? -13.254 18.719 9.093 1.00 70.81 82 HIS A N 1
ATOM 631 C CA . HIS A 1 82 ? -12.861 19.739 10.054 1.00 70.81 82 HIS A CA 1
ATOM 632 C C . HIS A 1 82 ? -11.493 19.426 10.667 1.00 70.81 82 HIS A C 1
ATOM 634 O O . HIS A 1 82 ? -11.149 18.259 10.841 1.00 70.81 82 HIS A O 1
ATOM 640 N N . HIS A 1 83 ? -10.706 20.479 10.941 1.00 61.25 83 HIS A N 1
ATOM 641 C CA . HIS A 1 83 ? -9.362 20.413 11.523 1.00 61.25 83 HIS A CA 1
ATOM 642 C C . HIS A 1 83 ? -9.332 19.445 12.697 1.00 61.25 83 HIS A C 1
ATOM 644 O O . HIS A 1 83 ? -9.793 19.758 13.794 1.00 61.25 83 HIS A O 1
ATOM 650 N N . ARG A 1 84 ? -8.828 18.244 12.431 1.00 72.44 84 ARG A N 1
ATOM 651 C CA . ARG A 1 84 ? -8.861 17.186 13.415 1.00 72.44 84 ARG A CA 1
ATOM 652 C C . ARG A 1 84 ? -7.682 17.376 14.349 1.00 72.44 84 ARG A C 1
ATOM 654 O O . ARG A 1 84 ? -6.536 17.435 13.905 1.00 72.44 84 ARG A O 1
ATOM 661 N N . THR A 1 85 ? -7.980 17.525 15.630 1.00 85.44 85 THR A N 1
ATOM 662 C CA . THR A 1 85 ? -6.968 17.473 16.677 1.00 85.44 85 THR A CA 1
ATOM 663 C C . THR A 1 85 ? -6.407 16.053 16.752 1.00 85.44 85 THR A C 1
ATOM 665 O O . THR A 1 85 ? -7.161 15.107 16.507 1.00 85.44 85 THR A O 1
ATOM 668 N N . PRO A 1 86 ? -5.114 15.884 17.083 1.00 92.19 86 PRO A N 1
ATOM 669 C CA . PRO A 1 86 ? -4.575 14.574 17.424 1.00 92.19 86 PRO A CA 1
ATOM 670 C C . PRO A 1 86 ? -5.469 13.872 18.453 1.00 92.19 86 PRO A C 1
ATOM 672 O O . PRO A 1 86 ? -5.911 14.501 19.414 1.00 92.19 86 PRO A O 1
ATOM 675 N N . THR A 1 87 ? -5.746 12.595 18.215 1.00 94.75 87 THR A N 1
ATOM 676 C CA . THR A 1 87 ? -6.594 11.737 19.056 1.00 94.75 87 THR A CA 1
ATOM 677 C C . THR A 1 87 ? -5.770 10.677 19.775 1.00 94.75 87 THR A C 1
ATOM 679 O O . THR A 1 87 ? -4.623 10.400 19.415 1.00 94.75 87 THR A O 1
ATOM 682 N N . GLU A 1 88 ? -6.360 10.027 20.769 1.00 97.25 88 GLU A N 1
ATOM 683 C CA . GLU A 1 88 ? -5.761 8.898 21.472 1.00 97.25 88 GLU A CA 1
ATOM 684 C C . GLU A 1 88 ? -5.497 7.726 20.516 1.00 97.25 88 GLU A C 1
ATOM 686 O O . GLU A 1 88 ? -4.471 7.054 20.634 1.00 97.25 88 GLU A O 1
ATOM 691 N N . ARG A 1 89 ? -6.331 7.555 19.480 1.00 97.31 89 ARG A N 1
ATOM 692 C CA . ARG A 1 89 ? -6.069 6.626 18.371 1.00 97.31 89 ARG A CA 1
ATOM 693 C C . ARG A 1 89 ? -4.804 6.966 17.587 1.00 97.31 89 ARG A C 1
ATOM 695 O O . ARG A 1 89 ? -4.076 6.063 17.178 1.00 97.31 89 ARG A O 1
ATOM 702 N N . ASP A 1 90 ? -4.500 8.248 17.395 1.00 96.94 90 ASP A N 1
ATOM 703 C CA . ASP A 1 90 ? -3.262 8.657 16.722 1.00 96.94 90 ASP A CA 1
ATOM 704 C C . ASP A 1 90 ? -2.037 8.349 17.579 1.00 96.94 90 ASP A C 1
ATOM 706 O O . ASP A 1 90 ? -1.017 7.904 17.051 1.00 96.94 90 ASP A O 1
ATOM 710 N N . ALA A 1 91 ? -2.144 8.550 18.895 1.00 97.69 91 ALA A N 1
ATOM 711 C CA . ALA A 1 91 ? -1.106 8.149 19.835 1.00 97.69 91 ALA A CA 1
ATOM 712 C C . ALA A 1 91 ? -0.914 6.626 19.818 1.00 97.69 91 ALA A C 1
ATOM 714 O O . ALA A 1 91 ? 0.224 6.177 19.703 1.00 97.69 91 ALA A O 1
ATOM 715 N N . PHE A 1 92 ? -2.004 5.849 19.824 1.00 98.12 92 PHE A N 1
ATOM 716 C CA . PHE A 1 92 ? -1.960 4.391 19.712 1.00 98.12 92 PHE A CA 1
ATOM 717 C C . PHE A 1 92 ? -1.195 3.951 18.458 1.00 98.12 92 PHE A C 1
ATOM 719 O O . PHE A 1 92 ? -0.191 3.254 18.563 1.00 98.12 92 PHE A O 1
ATOM 726 N N . PHE A 1 93 ? -1.580 4.414 17.265 1.00 97.88 93 PHE A N 1
ATOM 727 C CA . PHE A 1 93 ? -0.893 4.003 16.033 1.00 97.88 93 PHE A CA 1
ATOM 728 C C . PHE A 1 93 ? 0.554 4.507 15.927 1.00 97.88 93 PHE A C 1
ATOM 730 O O . PHE A 1 93 ? 1.370 3.887 15.241 1.00 97.88 93 PHE A O 1
ATOM 737 N N . ALA A 1 94 ? 0.899 5.602 16.609 1.00 97.31 94 ALA A N 1
ATOM 738 C CA . ALA A 1 94 ? 2.268 6.110 16.657 1.00 97.31 94 ALA A CA 1
ATOM 739 C C . ALA A 1 94 ? 3.213 5.220 17.482 1.00 97.31 94 ALA A C 1
ATOM 741 O O . ALA A 1 94 ? 4.401 5.091 17.149 1.00 97.31 94 ALA A O 1
ATOM 742 N N . SER A 1 95 ? 2.701 4.652 18.578 1.00 96.94 95 SER A N 1
ATOM 743 C CA . SER A 1 95 ? 3.511 4.017 19.621 1.00 96.94 95 SER A CA 1
ATOM 744 C C . SER A 1 95 ? 3.233 2.535 19.837 1.00 96.94 95 SER A C 1
ATOM 746 O O . SER A 1 95 ? 3.976 1.922 20.600 1.00 96.94 95 SER A O 1
ATOM 748 N N . THR A 1 96 ? 2.215 1.960 19.188 1.00 97.56 96 THR A N 1
ATOM 749 C CA . THR A 1 96 ? 1.775 0.603 19.513 1.00 97.56 96 THR A CA 1
ATOM 750 C C . THR A 1 96 ? 2.875 -0.438 19.323 1.00 97.56 96 THR A C 1
ATOM 752 O O . THR A 1 96 ? 3.586 -0.454 18.313 1.00 97.56 96 THR A O 1
ATOM 755 N N . THR A 1 97 ? 2.998 -1.315 20.316 1.00 97.81 97 THR A N 1
ATOM 756 C CA . THR A 1 97 ? 3.851 -2.505 20.315 1.00 97.81 97 THR A CA 1
ATOM 757 C C . THR A 1 97 ? 3.042 -3.789 20.132 1.00 97.81 97 THR A C 1
ATOM 759 O O . THR A 1 97 ? 3.618 -4.860 19.932 1.00 97.81 97 THR A O 1
ATOM 762 N N . ILE A 1 98 ? 1.708 -3.697 20.141 1.00 98.00 98 ILE A N 1
ATOM 763 C CA . ILE A 1 98 ? 0.823 -4.811 19.808 1.00 98.00 98 ILE A CA 1
ATOM 764 C C . ILE A 1 98 ? 1.018 -5.145 18.329 1.00 98.00 98 ILE A C 1
ATOM 766 O O . ILE A 1 98 ? 0.727 -4.340 17.447 1.00 98.00 98 ILE A O 1
ATOM 770 N N . THR A 1 99 ? 1.512 -6.348 18.046 1.00 96.94 99 THR A N 1
ATOM 771 C CA . THR A 1 99 ? 1.770 -6.822 16.674 1.00 96.94 99 THR A CA 1
ATOM 772 C C . THR A 1 99 ? 0.867 -7.977 16.250 1.00 96.94 99 THR A C 1
ATOM 774 O O . THR A 1 99 ? 0.938 -8.393 15.094 1.00 96.94 99 THR A O 1
ATOM 777 N N . ASP A 1 100 ? -0.008 -8.461 17.142 1.00 98.00 100 ASP A N 1
ATOM 778 C CA . ASP A 1 100 ? -0.947 -9.548 16.854 1.00 98.00 100 ASP A CA 1
ATOM 779 C C . ASP A 1 100 ? -1.887 -9.173 15.689 1.00 98.00 100 ASP A C 1
ATOM 781 O O . ASP A 1 100 ? -2.709 -8.258 15.827 1.00 98.00 100 ASP A O 1
ATOM 785 N N . PRO A 1 101 ? -1.825 -9.882 14.544 1.00 98.44 101 PRO A N 1
ATOM 786 C CA . PRO A 1 101 ? -2.732 -9.634 13.430 1.00 98.44 101 PRO A CA 1
ATOM 787 C C . PRO A 1 101 ? -4.201 -9.870 13.800 1.00 98.44 101 PRO A C 1
ATOM 789 O O . PRO A 1 101 ? -5.081 -9.233 13.225 1.00 98.44 101 PRO A O 1
ATOM 792 N N . GLY A 1 102 ? -4.486 -10.759 14.760 1.00 98.44 102 GLY A N 1
ATOM 793 C CA . GLY A 1 102 ? -5.846 -11.013 15.231 1.00 98.44 102 GLY A CA 1
ATOM 794 C C . GLY A 1 102 ? -6.464 -9.785 15.898 1.00 98.44 102 GLY A C 1
ATOM 795 O O . GLY A 1 102 ? -7.579 -9.396 15.552 1.00 98.44 102 GLY A O 1
ATOM 796 N N . PHE A 1 103 ? -5.733 -9.157 16.819 1.00 98.50 103 PHE A N 1
ATOM 797 C CA . PHE A 1 103 ? -6.106 -7.903 17.470 1.00 98.50 103 PHE A CA 1
ATOM 798 C C . PHE A 1 103 ? -6.391 -6.802 16.445 1.00 98.50 103 PHE A C 1
ATOM 800 O O . PHE A 1 103 ? -7.473 -6.211 16.450 1.00 98.50 103 PHE A O 1
ATOM 807 N N . HIS A 1 104 ? -5.456 -6.571 15.519 1.00 98.62 104 HIS A N 1
ATOM 808 C CA . HIS A 1 104 ? -5.594 -5.511 14.518 1.00 98.62 104 HIS A CA 1
ATOM 809 C C . HIS A 1 104 ? -6.749 -5.767 13.554 1.00 98.62 104 HIS A C 1
ATOM 811 O O . HIS A 1 104 ? -7.473 -4.833 13.214 1.00 98.62 104 HIS A O 1
ATOM 817 N N . LEU A 1 105 ? -6.980 -7.022 13.148 1.00 98.62 105 LEU A N 1
ATOM 818 C CA . LEU A 1 105 ? -8.146 -7.375 12.336 1.00 98.62 105 LEU A CA 1
ATOM 819 C C . LEU A 1 105 ? -9.448 -7.050 13.075 1.00 98.62 105 LEU A C 1
ATOM 821 O O . LEU A 1 105 ? -10.343 -6.439 12.500 1.00 98.62 105 LEU A O 1
ATOM 825 N N . ARG A 1 106 ? -9.564 -7.414 14.356 1.00 98.69 106 ARG A N 1
ATOM 826 C CA . ARG A 1 106 ? -10.769 -7.107 15.142 1.00 98.69 106 ARG A CA 1
ATOM 827 C C . ARG A 1 106 ? -10.966 -5.602 15.317 1.00 98.69 106 ARG A C 1
ATOM 829 O O . ARG A 1 106 ? -12.097 -5.132 15.214 1.00 98.69 106 ARG A O 1
ATOM 836 N N . LEU A 1 107 ? -9.889 -4.839 15.504 1.00 98.69 107 LEU A N 1
ATOM 837 C CA . LEU A 1 107 ? -9.946 -3.376 15.528 1.00 98.69 107 LEU A CA 1
ATOM 838 C C . LEU A 1 107 ? -10.433 -2.800 14.188 1.00 98.69 107 LEU A C 1
ATOM 840 O O . LEU A 1 107 ? -11.310 -1.938 14.169 1.00 98.69 107 LEU A O 1
ATOM 844 N N . ALA A 1 108 ? -9.929 -3.318 13.066 1.00 98.44 108 ALA A N 1
ATOM 845 C CA . ALA A 1 108 ? -10.373 -2.924 11.731 1.00 98.44 108 ALA A CA 1
ATOM 846 C C . ALA A 1 108 ? -11.868 -3.202 11.503 1.00 98.44 108 ALA A C 1
ATOM 848 O O . ALA A 1 108 ? -12.591 -2.332 11.017 1.00 98.44 108 ALA A O 1
ATOM 849 N N . LEU A 1 109 ? -12.346 -4.384 11.907 1.00 98.56 109 LEU A N 1
ATOM 850 C CA . LEU A 1 109 ? -13.759 -4.769 11.816 1.00 98.56 109 LEU A CA 1
ATOM 851 C C . LEU A 1 109 ? -14.651 -3.905 12.719 1.00 98.56 109 LEU A C 1
ATOM 853 O O . LEU A 1 109 ? -15.764 -3.550 12.330 1.00 98.56 109 LEU A O 1
ATOM 857 N N . ALA A 1 110 ? -14.164 -3.513 13.901 1.00 98.56 110 ALA A N 1
ATOM 858 C CA . ALA A 1 110 ? -14.861 -2.563 14.762 1.00 98.56 110 ALA A CA 1
ATOM 859 C C . ALA A 1 110 ? -15.021 -1.196 14.076 1.00 98.56 110 ALA A C 1
ATOM 861 O O . ALA A 1 110 ? -16.132 -0.668 14.022 1.00 98.56 110 ALA A O 1
ATOM 862 N N . TYR A 1 111 ? -13.955 -0.647 13.482 1.00 98.31 111 TYR A N 1
ATOM 863 C CA . TYR A 1 111 ? -14.042 0.610 12.729 1.00 98.31 111 TYR A CA 1
ATOM 864 C C . TYR A 1 111 ? -14.950 0.508 11.503 1.00 98.31 111 TYR A C 1
ATOM 866 O O . TYR A 1 111 ? -15.733 1.422 11.242 1.00 98.31 111 TYR A O 1
ATOM 874 N N . GLU A 1 112 ? -14.900 -0.603 10.769 1.00 97.81 112 GLU A N 1
ATOM 875 C CA . GLU A 1 112 ? -15.803 -0.849 9.646 1.00 97.81 112 GLU A CA 1
ATOM 876 C C . GLU A 1 112 ? -17.273 -0.861 10.078 1.00 97.81 112 GLU A C 1
ATOM 878 O O . GLU A 1 112 ? -18.110 -0.233 9.416 1.00 97.81 112 GLU A O 1
ATOM 883 N N . ALA A 1 113 ? -17.579 -1.530 11.194 1.00 98.00 113 ALA A N 1
ATOM 884 C CA . ALA A 1 113 ? -18.915 -1.564 11.769 1.00 98.00 113 ALA A CA 1
ATOM 885 C C . ALA A 1 113 ? -19.391 -0.155 12.144 1.00 98.00 113 ALA A C 1
ATOM 887 O O . ALA A 1 113 ? -20.463 0.255 11.706 1.00 98.00 113 ALA A O 1
ATOM 888 N N . LEU A 1 114 ? -18.566 0.620 12.853 1.00 97.69 114 LEU A N 1
ATOM 889 C CA . LEU A 1 114 ? -18.870 2.000 13.260 1.00 97.69 114 LEU A CA 1
ATOM 890 C C . LEU A 1 114 ? -19.073 2.946 12.061 1.00 97.69 114 LEU A C 1
ATOM 892 O O . LEU A 1 114 ? -19.832 3.909 12.153 1.00 97.69 114 LEU A O 1
ATOM 896 N N . LEU A 1 115 ? -18.425 2.668 10.924 1.00 96.56 115 LEU A N 1
ATOM 897 C CA . LEU A 1 115 ? -18.590 3.406 9.666 1.00 96.56 115 LEU A CA 1
ATOM 898 C C . LEU A 1 115 ? -19.790 2.960 8.835 1.00 96.56 115 LEU A C 1
ATOM 900 O O . LEU A 1 115 ? -20.178 3.679 7.917 1.00 96.56 115 LEU A O 1
ATOM 904 N N . LYS A 1 116 ? -20.361 1.777 9.083 1.00 96.25 116 LYS A N 1
ATOM 905 C CA . LYS A 1 116 ? -21.421 1.193 8.247 1.00 96.25 116 LYS A CA 1
ATOM 906 C C . LYS A 1 116 ? -22.624 2.117 7.989 1.00 96.25 116 LYS A C 1
ATOM 908 O O . LYS A 1 116 ? -23.065 2.125 6.841 1.00 96.25 116 LYS A O 1
ATOM 913 N N . PRO A 1 117 ? -23.138 2.893 8.962 1.00 94.75 117 PRO A N 1
ATOM 914 C CA . PRO A 1 117 ? -24.269 3.789 8.723 1.00 94.75 117 PRO A CA 1
ATOM 915 C C . PRO A 1 117 ? -23.874 5.172 8.170 1.00 94.75 117 PRO A C 1
ATOM 917 O O . PRO A 1 117 ? -24.756 5.952 7.816 1.00 94.75 117 PRO A O 1
ATOM 920 N N . ALA A 1 118 ? -22.578 5.490 8.095 1.00 93.00 118 ALA A N 1
ATOM 921 C CA . ALA A 1 118 ? -22.084 6.792 7.655 1.00 93.00 118 ALA A CA 1
ATOM 922 C C . ALA A 1 118 ? -21.858 6.856 6.134 1.00 93.00 118 ALA A C 1
ATOM 924 O O . ALA A 1 118 ? -21.661 5.836 5.467 1.00 93.00 118 ALA A O 1
ATOM 925 N N . GLU A 1 119 ? -21.820 8.071 5.573 1.00 89.62 119 GLU A N 1
ATOM 926 C CA . GLU A 1 119 ? -21.361 8.255 4.195 1.00 89.62 119 GLU A CA 1
ATOM 927 C C . GLU A 1 119 ? -19.839 8.044 4.139 1.00 89.62 119 GLU A C 1
ATOM 929 O O . GLU A 1 119 ? -19.065 8.782 4.752 1.00 89.62 119 GLU A O 1
ATOM 934 N N . LYS A 1 120 ? -19.402 7.011 3.413 1.00 88.44 120 LYS A N 1
ATOM 935 C CA . LYS A 1 120 ? -17.989 6.625 3.320 1.00 88.44 120 LYS A CA 1
ATOM 936 C C . LYS A 1 120 ? -17.313 7.254 2.107 1.00 88.44 120 LYS A C 1
ATOM 938 O O . LYS A 1 120 ? -17.939 7.502 1.073 1.00 88.44 120 LYS A O 1
ATOM 943 N N . ARG A 1 121 ? -15.996 7.431 2.198 1.00 85.06 121 ARG A N 1
ATOM 944 C CA . ARG A 1 121 ? -15.154 7.621 1.010 1.00 85.06 121 ARG A CA 1
ATOM 945 C C . ARG A 1 121 ? -15.254 6.387 0.098 1.00 85.06 121 ARG A C 1
ATOM 947 O O . ARG A 1 121 ? -15.421 5.275 0.601 1.00 85.06 121 ARG A O 1
ATOM 954 N N . PRO A 1 122 ? -15.177 6.559 -1.234 1.00 82.50 122 PRO A N 1
ATOM 955 C CA . PRO A 1 122 ? -15.122 5.426 -2.146 1.00 82.50 122 PRO A CA 1
ATOM 956 C C . PRO A 1 122 ? -13.912 4.550 -1.832 1.00 82.50 122 PRO A C 1
ATOM 958 O O . PRO A 1 122 ? -12.799 5.061 -1.760 1.00 82.50 122 PRO A O 1
ATOM 961 N N . VAL A 1 123 ? -14.151 3.250 -1.692 1.00 83.56 123 VAL A N 1
ATOM 962 C CA . VAL A 1 123 ? -13.102 2.249 -1.491 1.00 83.56 123 VAL A CA 1
ATOM 963 C C . VAL A 1 123 ? -12.305 2.062 -2.789 1.00 83.56 123 VAL A C 1
ATOM 965 O O . VAL A 1 123 ? -12.856 2.180 -3.893 1.00 83.56 123 VAL A O 1
ATOM 968 N N . SER A 1 124 ? -11.009 1.784 -2.662 1.00 84.00 124 SER A N 1
ATOM 969 C CA . SER A 1 124 ? -10.106 1.458 -3.761 1.00 84.00 124 SER A CA 1
ATOM 970 C C . SER A 1 124 ? -10.683 0.326 -4.615 1.00 84.00 124 SER A C 1
ATOM 972 O O . SER A 1 124 ? -11.110 -0.695 -4.076 1.00 84.00 124 SER A O 1
ATOM 974 N N . PRO A 1 125 ? -10.667 0.447 -5.955 1.00 84.38 125 PRO A N 1
ATOM 975 C CA . PRO A 1 125 ? -11.236 -0.569 -6.838 1.00 84.38 125 PRO A CA 1
ATOM 976 C C . PRO A 1 125 ? -10.511 -1.920 -6.756 1.00 84.38 125 PRO A C 1
ATOM 978 O O . PRO A 1 125 ? -11.063 -2.927 -7.191 1.00 84.38 125 PRO A O 1
ATOM 981 N N . GLY A 1 126 ? -9.283 -1.955 -6.227 1.00 85.19 126 GLY A N 1
ATOM 982 C CA . GLY A 1 126 ? -8.554 -3.202 -5.995 1.00 85.19 126 GLY A CA 1
ATOM 983 C C . GLY A 1 126 ? -8.954 -3.939 -4.712 1.00 85.19 126 GLY A C 1
ATOM 984 O O . GLY A 1 126 ? -8.482 -5.056 -4.505 1.00 85.19 126 GLY A O 1
ATOM 985 N N . ILE A 1 127 ? -9.812 -3.347 -3.872 1.00 88.75 127 ILE A N 1
ATOM 986 C CA . ILE A 1 127 ? -10.367 -3.985 -2.675 1.00 88.75 127 ILE A CA 1
ATOM 987 C C . ILE A 1 127 ? -11.762 -4.515 -3.015 1.00 88.75 127 ILE A C 1
ATOM 989 O O . ILE A 1 127 ? -12.661 -3.736 -3.335 1.00 88.75 127 ILE A O 1
ATOM 993 N N . PRO A 1 128 ? -11.967 -5.836 -2.976 1.00 88.69 128 PRO A N 1
ATOM 994 C CA . PRO A 1 128 ? -13.276 -6.420 -3.221 1.00 88.69 128 PRO A CA 1
ATOM 995 C C . PRO A 1 128 ? -14.206 -6.249 -2.015 1.00 88.69 128 PRO A C 1
ATOM 997 O O . PRO A 1 128 ? -13.773 -5.980 -0.894 1.00 88.69 128 PRO A O 1
ATOM 1000 N N . ALA A 1 129 ? -15.498 -6.467 -2.259 1.00 90.56 129 ALA A N 1
ATOM 1001 C CA . ALA A 1 129 ? -16.512 -6.451 -1.212 1.00 90.56 129 ALA A CA 1
ATOM 1002 C C . ALA A 1 129 ? -16.196 -7.473 -0.105 1.00 90.56 129 ALA A C 1
ATOM 1004 O O . ALA A 1 129 ? -15.839 -8.618 -0.393 1.00 90.56 129 ALA A O 1
ATOM 1005 N N . GLY A 1 130 ? -16.356 -7.060 1.150 1.00 92.69 130 GLY A N 1
ATOM 1006 C CA . GLY A 1 130 ? -16.015 -7.823 2.352 1.00 92.69 130 GLY A CA 1
ATOM 1007 C C . GLY A 1 130 ? -14.625 -7.526 2.928 1.00 92.69 130 GLY A C 1
ATOM 1008 O O . GLY A 1 130 ? -14.338 -7.962 4.039 1.00 92.69 130 GLY A O 1
ATOM 1009 N N . ALA A 1 131 ? -13.774 -6.786 2.208 1.00 96.19 131 ALA A N 1
ATOM 1010 C CA . ALA A 1 131 ? -12.444 -6.376 2.668 1.00 96.19 131 ALA A CA 1
ATOM 1011 C C . ALA A 1 131 ? -12.297 -4.851 2.822 1.00 96.19 131 ALA A C 1
ATOM 1013 O O . ALA A 1 131 ? -11.178 -4.339 2.891 1.00 96.19 131 ALA A O 1
ATOM 1014 N N . GLU A 1 132 ? -13.406 -4.108 2.882 1.00 95.50 132 GLU A N 1
ATOM 1015 C CA . GLU A 1 132 ? -13.404 -2.649 3.026 1.00 95.50 132 GLU A CA 1
ATOM 1016 C C . GLU A 1 132 ? -12.709 -2.195 4.320 1.00 95.50 132 GLU A C 1
ATOM 1018 O O . GLU A 1 132 ? -12.079 -1.132 4.344 1.00 95.50 132 GLU A O 1
ATOM 1023 N N . TRP A 1 133 ? -12.745 -3.026 5.369 1.00 97.25 133 TRP A N 1
ATOM 1024 C CA . TRP A 1 133 ? -11.987 -2.833 6.607 1.00 97.25 133 TRP A CA 1
ATOM 1025 C C . TRP A 1 133 ? -10.495 -2.558 6.377 1.00 97.25 133 TRP A C 1
ATOM 1027 O O . TRP A 1 133 ? -9.896 -1.837 7.172 1.00 97.25 133 TRP A O 1
ATOM 1037 N N . LEU A 1 134 ? -9.880 -3.083 5.308 1.00 97.19 134 LEU A N 1
ATOM 1038 C CA . LEU A 1 134 ? -8.443 -2.931 5.058 1.00 97.19 134 LEU A CA 1
ATOM 1039 C C . LEU A 1 134 ? -8.073 -1.474 4.772 1.00 97.19 134 LEU A C 1
ATOM 1041 O O . LEU A 1 134 ? -7.122 -0.944 5.345 1.00 97.19 134 LEU A O 1
ATOM 1045 N N . GLU A 1 135 ? -8.836 -0.811 3.905 1.00 95.25 135 GLU A N 1
ATOM 1046 C CA . GLU A 1 135 ? -8.618 0.606 3.621 1.00 95.25 135 GLU A CA 1
ATOM 1047 C C . GLU A 1 135 ? -8.986 1.472 4.817 1.00 95.25 135 GLU A C 1
ATOM 1049 O O . GLU A 1 135 ? -8.215 2.360 5.178 1.00 95.25 135 GLU A O 1
ATOM 1054 N N . ILE A 1 136 ? -10.110 1.170 5.473 1.00 95.75 136 ILE A N 1
ATOM 1055 C CA . ILE A 1 136 ? -10.538 1.865 6.692 1.00 95.75 136 ILE A CA 1
ATOM 1056 C C . ILE A 1 136 ? -9.421 1.857 7.731 1.00 95.75 136 ILE A C 1
ATOM 1058 O O . ILE A 1 136 ? -9.048 2.901 8.265 1.00 95.75 136 ILE A O 1
ATOM 1062 N N . TYR A 1 137 ? -8.846 0.685 7.966 1.00 97.81 137 TYR A N 1
ATOM 1063 C CA . TYR A 1 137 ? -7.767 0.509 8.912 1.00 97.81 137 TYR A CA 1
ATOM 1064 C C . TYR A 1 137 ? -6.501 1.262 8.497 1.00 97.81 137 TYR A C 1
ATOM 1066 O O . TYR A 1 137 ? -5.904 1.937 9.332 1.00 97.81 137 TYR A O 1
ATOM 1074 N N . LEU A 1 138 ? -6.105 1.221 7.219 1.00 96.88 138 LEU A N 1
ATOM 1075 C CA . LEU A 1 138 ? -4.924 1.954 6.752 1.00 96.88 138 LEU A CA 1
ATOM 1076 C C . LEU A 1 138 ? -5.078 3.467 6.860 1.00 96.88 138 LEU A C 1
ATOM 1078 O O . LEU A 1 138 ? -4.106 4.137 7.207 1.00 96.88 138 LEU A O 1
ATOM 1082 N N . TRP A 1 139 ? -6.266 4.020 6.616 1.00 95.31 139 TRP A N 1
ATOM 1083 C CA . TRP A 1 139 ? -6.515 5.444 6.843 1.00 95.31 139 TRP A CA 1
ATOM 1084 C C . TRP A 1 139 ? -6.232 5.840 8.292 1.00 95.31 139 TRP A C 1
ATOM 1086 O O . TRP A 1 139 ? -5.578 6.856 8.535 1.00 95.31 139 TRP A O 1
ATOM 1096 N N . GLU A 1 140 ? -6.679 5.026 9.249 1.00 96.88 140 GLU A N 1
ATOM 1097 C CA . GLU A 1 140 ? -6.422 5.271 10.668 1.00 96.88 140 GLU A CA 1
ATOM 1098 C C . GLU A 1 140 ? -4.962 5.030 11.050 1.00 96.88 140 GLU A C 1
ATOM 1100 O O . GLU A 1 140 ? -4.343 5.905 11.656 1.00 96.88 140 GLU A O 1
ATOM 1105 N N . ALA A 1 141 ? -4.382 3.905 10.631 1.00 97.44 141 ALA A N 1
ATOM 1106 C CA . ALA A 1 141 ? -3.020 3.515 10.981 1.00 97.44 141 ALA A CA 1
ATOM 1107 C C . ALA A 1 141 ? -1.965 4.484 10.433 1.00 97.44 141 ALA A C 1
ATOM 1109 O O . ALA A 1 141 ? -1.000 4.820 11.122 1.00 97.44 141 ALA A O 1
ATOM 1110 N N . THR A 1 142 ? -2.163 4.981 9.209 1.00 97.00 142 THR A N 1
ATOM 1111 C CA . THR A 1 142 ? -1.290 5.997 8.593 1.00 97.00 142 THR A CA 1
ATOM 1112 C C . THR A 1 142 ? -1.578 7.404 9.099 1.00 97.00 142 THR A C 1
ATOM 1114 O O . THR A 1 142 ? -0.917 8.358 8.697 1.00 97.00 142 THR A O 1
ATOM 1117 N N . ARG A 1 143 ? -2.580 7.572 9.969 1.00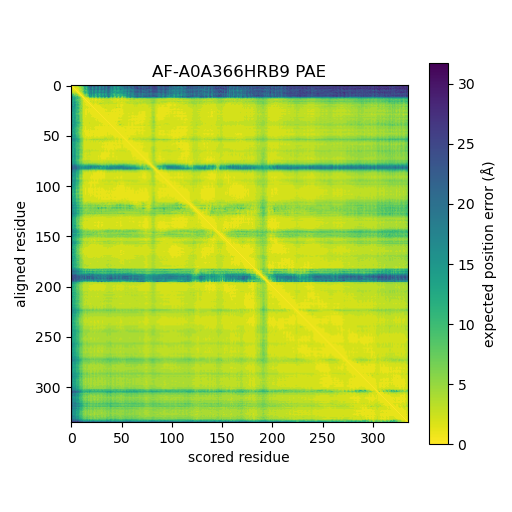 95.44 143 ARG A N 1
ATOM 1118 C CA . ARG A 1 143 ? -2.966 8.855 10.565 1.00 95.44 143 ARG A CA 1
ATOM 1119 C C . ARG A 1 143 ? -3.216 9.951 9.522 1.00 95.44 143 ARG A C 1
ATOM 1121 O O . ARG A 1 143 ? -3.103 11.138 9.828 1.00 95.44 143 ARG A O 1
ATOM 1128 N N . THR A 1 144 ? -3.605 9.568 8.305 1.00 91.00 144 THR A N 1
ATOM 1129 C CA . THR A 1 144 ? -3.658 10.473 7.153 1.00 91.00 144 THR A CA 1
ATOM 1130 C C . THR A 1 144 ? -4.783 11.495 7.317 1.00 91.00 144 THR A C 1
ATOM 1132 O O . THR A 1 144 ? -5.942 11.101 7.460 1.00 91.00 144 THR A O 1
ATOM 1135 N N . PRO A 1 145 ? -4.499 12.807 7.296 1.00 87.62 145 PRO A N 1
ATOM 1136 C CA . PRO A 1 145 ? -5.539 13.820 7.365 1.00 87.62 145 PRO A CA 1
ATOM 1137 C C . PRO A 1 145 ? -6.330 13.853 6.044 1.00 87.62 145 PRO A C 1
ATOM 1139 O O . PRO A 1 145 ? -5.756 14.125 4.987 1.00 87.62 145 PRO A O 1
ATOM 1142 N N . PRO A 1 146 ? -7.654 13.631 6.072 1.00 81.62 146 PRO A N 1
ATOM 1143 C CA . PRO A 1 146 ? -8.459 13.478 4.858 1.00 81.62 146 PRO A CA 1
ATOM 1144 C C . PRO A 1 146 ? -8.563 14.731 3.965 1.00 81.62 146 PRO A C 1
ATOM 1146 O O . PRO A 1 146 ? -9.045 14.635 2.830 1.00 81.62 146 PRO A O 1
ATOM 1149 N N . ASN A 1 147 ? -8.144 15.892 4.482 1.00 82.06 147 ASN A N 1
ATOM 1150 C CA . ASN A 1 147 ? -8.406 17.228 3.923 1.00 82.06 147 ASN A CA 1
ATOM 1151 C C . ASN A 1 147 ? -7.121 18.011 3.644 1.00 82.06 147 ASN A C 1
ATOM 1153 O O . ASN A 1 147 ? -7.177 19.201 3.344 1.00 82.06 147 ASN A O 1
ATOM 1157 N N . GLN A 1 148 ? -5.966 17.364 3.789 1.00 82.31 148 GLN A N 1
ATOM 1158 C CA . GLN A 1 148 ? -4.685 17.965 3.458 1.00 82.31 148 GLN A CA 1
ATOM 1159 C C . GLN A 1 148 ? -4.346 17.657 2.000 1.00 82.31 148 GLN A C 1
ATOM 1161 O O . GLN A 1 148 ? -4.536 16.533 1.528 1.00 82.31 148 GLN A O 1
ATOM 1166 N N . TRP A 1 149 ? -3.863 18.668 1.279 1.00 82.31 149 TRP A N 1
ATOM 1167 C CA . TRP A 1 149 ? -3.318 18.492 -0.059 1.00 82.31 149 TRP A CA 1
ATOM 1168 C C . TRP A 1 149 ? -1.925 19.133 -0.167 1.00 82.31 149 TRP A C 1
ATOM 1170 O O . TRP A 1 149 ? -1.811 20.328 0.113 1.00 82.31 149 TRP A O 1
ATOM 1180 N N . PRO A 1 150 ? -0.891 18.397 -0.619 1.00 84.62 150 PRO A N 1
ATOM 1181 C CA . PRO A 1 150 ? -0.909 16.960 -0.916 1.00 84.62 150 PRO A CA 1
ATOM 1182 C C . PRO A 1 150 ? -1.237 16.122 0.331 1.00 84.62 150 PRO A C 1
ATOM 1184 O O . PRO A 1 150 ? -1.133 16.609 1.455 1.00 84.62 150 PRO A O 1
ATOM 1187 N N . LEU A 1 151 ? -1.683 14.879 0.130 1.00 84.62 151 LEU A N 1
ATOM 1188 C CA . LEU A 1 151 ? -1.806 13.954 1.253 1.00 84.62 151 LEU A CA 1
ATOM 1189 C C . LEU A 1 151 ? -0.415 13.687 1.826 1.00 84.62 151 LEU A C 1
ATOM 1191 O O . LEU A 1 151 ? 0.524 13.415 1.078 1.00 84.62 151 LEU A O 1
ATOM 1195 N N . GLU A 1 152 ? -0.321 13.678 3.150 1.00 89.94 152 GLU A N 1
ATOM 1196 C CA . GLU A 1 152 ? 0.899 13.322 3.871 1.00 89.94 152 GLU A CA 1
ATOM 1197 C C . GLU A 1 152 ? 0.606 12.179 4.851 1.00 89.94 152 GLU A C 1
ATOM 1199 O O . GLU A 1 152 ? 0.509 12.403 6.061 1.00 89.94 152 GLU A O 1
ATOM 1204 N N . PRO A 1 153 ? 0.416 10.942 4.348 1.00 94.00 153 PRO A N 1
ATOM 1205 C CA . PRO A 1 153 ? 0.274 9.783 5.212 1.00 94.00 153 PRO A CA 1
ATOM 1206 C C . PRO A 1 153 ? 1.524 9.615 6.082 1.00 94.00 153 PRO A C 1
ATOM 1208 O O . PRO A 1 153 ? 2.655 9.824 5.628 1.00 94.00 153 PRO A O 1
ATOM 1211 N N . GLN A 1 154 ? 1.326 9.237 7.337 1.00 96.25 154 GLN A N 1
ATOM 1212 C CA . GLN A 1 154 ? 2.399 8.936 8.276 1.00 96.25 154 GLN A CA 1
ATOM 1213 C C . GLN A 1 154 ? 2.727 7.446 8.242 1.00 96.25 154 GLN A C 1
ATOM 1215 O O . GLN A 1 154 ? 1.876 6.615 7.927 1.00 96.25 154 GLN A O 1
ATOM 1220 N N . GLU A 1 155 ? 3.966 7.110 8.591 1.00 96.75 155 GLU A N 1
ATOM 1221 C CA . GLU A 1 155 ? 4.394 5.716 8.707 1.00 96.75 155 GLU A CA 1
ATOM 1222 C C . GLU A 1 155 ? 3.597 4.977 9.787 1.00 96.75 155 GLU A C 1
ATOM 1224 O O . GLU A 1 155 ? 3.301 5.528 10.860 1.00 96.75 155 GLU A O 1
ATOM 1229 N N . THR A 1 156 ? 3.248 3.727 9.479 1.00 95.06 156 THR A N 1
ATOM 1230 C CA . THR A 1 156 ? 2.585 2.801 10.403 1.00 95.06 156 THR A CA 1
ATOM 1231 C C . THR A 1 156 ? 3.625 1.956 11.134 1.00 95.06 156 THR A C 1
ATOM 1233 O O . THR A 1 156 ? 4.710 1.702 10.620 1.00 95.06 156 THR A O 1
ATOM 1236 N N . ARG A 1 157 ? 3.295 1.456 12.330 1.00 95.56 157 ARG A N 1
ATOM 1237 C CA . ARG A 1 157 ? 4.117 0.436 13.016 1.00 95.56 157 ARG A CA 1
ATOM 1238 C C . ARG A 1 157 ? 3.871 -0.983 12.507 1.00 95.56 157 ARG A C 1
ATOM 1240 O O . ARG A 1 157 ? 4.690 -1.865 12.730 1.00 95.56 157 ARG A O 1
ATOM 1247 N N . LEU A 1 158 ? 2.743 -1.194 11.835 1.00 95.62 158 LEU A N 1
ATOM 1248 C CA . LEU A 1 158 ? 2.330 -2.498 11.340 1.00 95.62 158 LEU A CA 1
ATOM 1249 C C . LEU A 1 158 ? 3.008 -2.798 9.992 1.00 95.62 158 LEU A C 1
ATOM 1251 O O . LEU A 1 158 ? 2.741 -2.048 9.055 1.00 95.62 158 LEU A O 1
ATOM 1255 N N . PRO A 1 159 ? 3.843 -3.846 9.863 1.00 97.75 159 PRO A N 1
ATOM 1256 C CA . PRO A 1 159 ? 4.470 -4.203 8.593 1.00 97.75 159 PRO A CA 1
ATOM 1257 C C . PRO A 1 159 ? 3.470 -4.837 7.619 1.00 97.75 159 PRO A C 1
ATOM 1259 O O . PRO A 1 159 ? 2.411 -5.339 8.011 1.00 97.75 159 PRO A O 1
ATOM 1262 N N . SER A 1 160 ? 3.827 -4.867 6.335 1.00 97.75 160 SER A N 1
ATOM 1263 C CA . SER A 1 160 ? 2.980 -5.428 5.273 1.00 97.75 160 SER A CA 1
ATOM 1264 C C . SER A 1 160 ? 2.598 -6.896 5.524 1.00 97.75 160 SER A C 1
ATOM 1266 O O . SER A 1 160 ? 1.445 -7.272 5.310 1.00 97.75 160 SER A O 1
ATOM 1268 N N . GLN A 1 161 ? 3.506 -7.699 6.089 1.00 98.00 161 GLN A N 1
ATOM 1269 C CA . GLN A 1 161 ? 3.253 -9.099 6.456 1.00 98.00 161 GLN A CA 1
ATOM 1270 C C . GLN A 1 161 ? 2.108 -9.257 7.474 1.00 98.00 161 GLN A C 1
ATOM 1272 O O . GLN A 1 161 ? 1.344 -10.2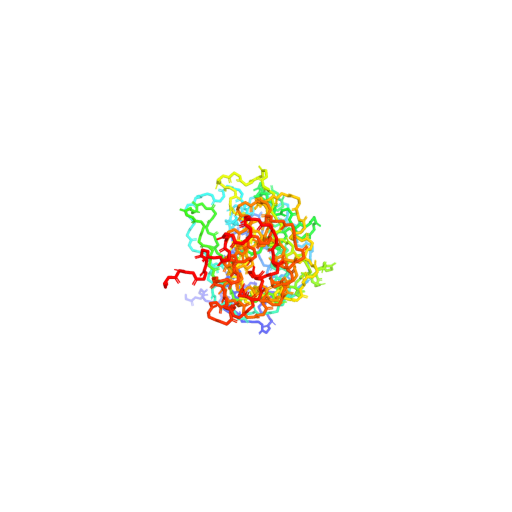30 7.425 1.00 98.00 161 GLN A O 1
ATOM 1277 N N . SER A 1 162 ? 1.947 -8.304 8.393 1.00 98.06 162 SER A N 1
ATOM 1278 C CA . SER A 1 162 ? 0.840 -8.334 9.350 1.00 98.06 162 SER A CA 1
ATOM 1279 C C . SER A 1 162 ? -0.499 -8.051 8.666 1.00 98.06 162 SER A C 1
ATOM 1281 O O . SER A 1 162 ? -1.482 -8.715 8.986 1.00 98.06 162 SER A O 1
ATOM 1283 N N . LEU A 1 163 ? -0.545 -7.154 7.672 1.00 98.12 163 LEU A N 1
ATOM 1284 C CA . LEU A 1 163 ? -1.752 -6.912 6.865 1.00 98.12 163 LEU A CA 1
ATOM 1285 C C . LEU A 1 163 ? -2.134 -8.142 6.029 1.00 98.12 163 LEU A C 1
ATOM 1287 O O . LEU A 1 163 ? -3.308 -8.504 5.954 1.00 98.12 163 LEU A O 1
ATOM 1291 N N . GLU A 1 164 ? -1.154 -8.834 5.443 1.00 98.25 164 GLU A N 1
ATOM 1292 C CA . GLU A 1 164 ? -1.395 -10.113 4.765 1.00 98.25 164 GLU A CA 1
ATOM 1293 C C . GLU A 1 164 ? -1.940 -11.171 5.732 1.00 98.25 164 GLU A C 1
ATOM 1295 O O . GLU A 1 164 ? -2.860 -11.921 5.400 1.00 98.25 164 GLU A O 1
ATOM 1300 N N . SER A 1 165 ? -1.425 -11.204 6.960 1.00 98.44 165 SER A N 1
ATOM 1301 C CA . SER A 1 165 ? -1.924 -12.104 8.002 1.00 98.44 165 SER A CA 1
ATOM 1302 C C . SER A 1 165 ? -3.367 -11.771 8.401 1.00 98.44 165 SER A C 1
ATOM 1304 O O . SER A 1 165 ? -4.171 -12.687 8.558 1.00 98.44 165 SER A O 1
ATOM 1306 N N . MET A 1 166 ? -3.735 -10.486 8.487 1.00 98.50 166 MET A N 1
ATOM 1307 C CA . MET A 1 166 ? -5.124 -10.050 8.706 1.00 98.50 166 MET A CA 1
ATOM 1308 C C . MET A 1 166 ? -6.051 -10.486 7.559 1.00 98.50 166 MET A C 1
ATOM 1310 O O . MET A 1 166 ? -7.146 -10.993 7.811 1.00 98.50 166 MET A O 1
ATOM 1314 N N . LEU A 1 167 ? -5.613 -10.359 6.299 1.00 98.12 167 LEU A N 1
ATOM 1315 C CA . LEU A 1 167 ? -6.358 -10.867 5.137 1.00 98.12 167 LEU A CA 1
ATOM 1316 C C . LEU A 1 167 ? -6.569 -12.382 5.236 1.00 98.12 167 LEU A C 1
ATOM 1318 O O . LEU A 1 167 ? -7.690 -12.865 5.104 1.00 98.12 167 LEU A O 1
ATOM 1322 N N . LYS A 1 168 ? -5.522 -13.141 5.566 1.00 98.19 168 LYS A N 1
ATOM 1323 C CA . LYS A 1 168 ? -5.632 -14.593 5.743 1.00 98.19 168 LYS A CA 1
ATOM 1324 C C . LYS A 1 168 ? -6.602 -14.969 6.869 1.00 98.19 168 LYS A C 1
ATOM 1326 O O . LYS A 1 168 ? -7.412 -15.875 6.689 1.00 98.19 168 LYS A O 1
ATOM 1331 N N . LEU A 1 169 ? -6.539 -14.280 8.012 1.00 98.38 169 LEU A N 1
ATOM 1332 C CA . LEU A 1 169 ? -7.423 -14.513 9.164 1.00 98.38 169 LEU A CA 1
ATOM 1333 C C . LEU A 1 169 ? -8.895 -14.198 8.862 1.00 98.38 169 LEU A C 1
ATOM 1335 O O . LEU A 1 169 ? -9.778 -14.856 9.404 1.00 98.38 169 LEU A O 1
ATOM 1339 N N . SER A 1 170 ? -9.161 -13.235 7.979 1.00 97.94 170 SER A N 1
ATOM 1340 C CA . SER A 1 170 ? -10.512 -12.912 7.495 1.00 97.94 170 SER A CA 1
ATOM 1341 C C . SER A 1 170 ? -10.984 -13.808 6.341 1.00 97.94 170 SER A C 1
ATOM 1343 O O . SER A 1 170 ? -12.097 -13.642 5.850 1.00 97.94 170 SER A O 1
ATOM 1345 N N . GLY A 1 171 ? -10.181 -14.794 5.923 1.00 97.62 171 GLY A N 1
ATOM 1346 C CA . GLY A 1 171 ? -10.533 -15.718 4.842 1.00 97.62 171 GLY A CA 1
ATOM 1347 C C . GLY A 1 171 ? -10.320 -15.144 3.439 1.00 97.62 171 GLY A C 1
ATOM 1348 O O . GLY A 1 171 ? -10.897 -15.645 2.473 1.00 97.62 171 GLY A O 1
ATOM 1349 N N . HIS A 1 172 ? -9.493 -14.107 3.309 1.00 97.69 172 HIS A N 1
ATOM 1350 C CA . HIS A 1 172 ? -9.198 -13.434 2.050 1.00 97.69 172 HIS A CA 1
ATOM 1351 C C . HIS A 1 172 ? -7.792 -13.767 1.508 1.00 97.69 172 HIS A C 1
ATOM 1353 O O . HIS A 1 172 ? -6.858 -14.006 2.279 1.00 97.69 172 HIS A O 1
ATOM 1359 N N . PRO A 1 173 ? -7.599 -13.769 0.173 1.00 97.25 173 PRO A N 1
ATOM 1360 C CA . PRO A 1 173 ? -6.281 -13.895 -0.446 1.00 97.25 173 PRO A CA 1
ATOM 1361 C C . PRO A 1 173 ? -5.339 -12.744 -0.073 1.00 97.25 173 PRO A C 1
ATOM 1363 O O . PRO A 1 173 ? -5.691 -11.573 -0.199 1.00 97.25 173 PRO A O 1
ATOM 1366 N N . THR A 1 174 ? -4.093 -13.062 0.280 1.00 97.50 174 THR A N 1
ATOM 1367 C CA . THR A 1 174 ? -3.065 -12.055 0.611 1.00 97.50 174 THR A CA 1
ATOM 1368 C C . THR A 1 174 ? -2.685 -11.179 -0.587 1.00 97.50 174 THR A C 1
ATOM 1370 O O . THR A 1 174 ? -2.384 -9.999 -0.419 1.00 97.50 174 THR A O 1
ATOM 1373 N N . THR A 1 175 ? -2.829 -11.701 -1.811 1.00 96.75 175 THR A N 1
ATOM 1374 C CA . THR A 1 175 ? -2.646 -10.965 -3.076 1.00 96.75 175 THR A CA 1
ATOM 1375 C C . THR A 1 175 ? -3.508 -9.704 -3.178 1.00 96.75 175 THR A C 1
ATOM 1377 O O . THR A 1 175 ? -3.186 -8.797 -3.945 1.00 96.75 175 THR A O 1
ATOM 1380 N N . TRP A 1 176 ? -4.619 -9.625 -2.432 1.00 96.38 176 TRP A N 1
ATOM 1381 C CA . TRP A 1 176 ? -5.482 -8.442 -2.432 1.00 96.38 176 TRP A CA 1
ATOM 1382 C C . TRP A 1 176 ? -4.775 -7.197 -1.908 1.00 96.38 176 TRP A C 1
ATOM 1384 O O . TRP A 1 176 ? -5.100 -6.110 -2.367 1.00 96.38 176 TRP A O 1
ATOM 1394 N N . LEU A 1 177 ? -3.771 -7.334 -1.038 1.00 96.25 177 LEU A N 1
ATOM 1395 C CA . LEU A 1 177 ? -2.990 -6.195 -0.558 1.00 96.25 177 LEU A CA 1
ATOM 1396 C C . LEU A 1 177 ? -2.220 -5.520 -1.704 1.00 96.25 177 LEU A C 1
ATOM 1398 O O . LEU A 1 177 ? -2.364 -4.320 -1.937 1.00 96.25 177 LEU A O 1
ATOM 1402 N N . ALA A 1 178 ? -1.461 -6.310 -2.471 1.00 96.25 178 ALA A N 1
ATOM 1403 C CA . ALA A 1 178 ? -0.740 -5.825 -3.646 1.00 96.25 178 ALA A CA 1
ATOM 1404 C C . ALA A 1 178 ? -1.711 -5.293 -4.712 1.00 96.25 178 ALA A C 1
ATOM 1406 O O . ALA A 1 178 ? -1.505 -4.212 -5.262 1.00 96.25 178 ALA A O 1
ATOM 1407 N N . ARG A 1 179 ? -2.809 -6.015 -4.971 1.00 95.69 179 ARG A N 1
ATOM 1408 C CA . ARG A 1 179 ? -3.823 -5.599 -5.947 1.00 95.69 179 ARG A CA 1
ATOM 1409 C C . ARG A 1 179 ? -4.482 -4.269 -5.562 1.00 95.69 179 ARG A C 1
ATOM 1411 O O . ARG A 1 179 ? -4.611 -3.405 -6.422 1.00 95.69 179 ARG A O 1
ATOM 1418 N N . ALA A 1 180 ? -4.838 -4.072 -4.294 1.00 94.19 180 ALA A N 1
ATOM 1419 C CA . ALA A 1 180 ? -5.431 -2.837 -3.777 1.00 94.19 180 ALA A CA 1
ATOM 1420 C C . ALA A 1 180 ? -4.519 -1.615 -3.936 1.00 94.19 180 ALA A C 1
ATOM 1422 O O . ALA A 1 180 ? -5.011 -0.518 -4.204 1.00 94.19 180 ALA A O 1
ATOM 1423 N N . ALA A 1 181 ? -3.203 -1.808 -3.802 1.00 95.12 181 ALA A N 1
ATOM 1424 C CA . ALA A 1 181 ? -2.209 -0.753 -3.980 1.00 95.12 181 ALA A CA 1
ATOM 1425 C C . ALA A 1 181 ? -1.908 -0.426 -5.446 1.00 95.12 181 ALA A C 1
ATOM 1427 O O . ALA A 1 181 ? -1.558 0.710 -5.746 1.00 95.12 181 ALA A O 1
ATOM 1428 N N . LEU A 1 182 ? -2.039 -1.386 -6.364 1.00 94.81 182 LEU A N 1
ATOM 1429 C CA . LEU A 1 182 ? -1.698 -1.178 -7.775 1.00 94.81 182 LEU A CA 1
ATOM 1430 C C . LEU A 1 182 ? -2.916 -0.824 -8.638 1.00 94.81 182 LEU A C 1
ATOM 1432 O O . LEU A 1 182 ? -2.810 -0.033 -9.577 1.00 94.81 182 LEU A O 1
ATOM 1436 N N . MET A 1 183 ? -4.086 -1.392 -8.349 1.00 90.12 183 MET A N 1
ATOM 1437 C CA . MET A 1 183 ? -5.284 -1.131 -9.138 1.00 90.12 183 MET A CA 1
ATOM 1438 C C . MET A 1 183 ? -5.881 0.226 -8.781 1.00 90.12 183 MET A C 1
ATOM 1440 O O . MET A 1 183 ? -6.387 0.448 -7.686 1.00 90.12 183 MET A O 1
ATOM 1444 N N . THR A 1 184 ? -5.887 1.120 -9.764 1.00 83.19 184 THR A N 1
ATOM 1445 C CA . THR A 1 184 ? -6.599 2.397 -9.704 1.00 83.19 184 THR A CA 1
ATOM 1446 C C . THR A 1 184 ? -7.633 2.474 -10.811 1.00 83.19 184 THR A C 1
ATOM 1448 O O . THR A 1 184 ? -7.505 1.817 -11.843 1.00 83.19 184 THR A O 1
ATOM 1451 N N . ASP A 1 185 ? -8.671 3.279 -10.590 1.00 80.31 185 ASP A N 1
ATOM 1452 C CA . ASP A 1 185 ? -9.655 3.621 -11.610 1.00 80.31 185 ASP A CA 1
ATOM 1453 C C . ASP A 1 185 ? -9.273 4.990 -12.203 1.00 80.31 185 ASP A C 1
ATOM 1455 O O . ASP A 1 185 ? -9.498 6.025 -11.560 1.00 80.31 185 ASP A O 1
ATOM 1459 N N . PRO A 1 186 ? -8.706 5.037 -13.425 1.00 71.38 186 PRO A N 1
ATOM 1460 C CA . PRO A 1 186 ? -8.287 6.285 -14.057 1.00 71.38 186 PRO A CA 1
ATOM 1461 C C . PRO A 1 186 ? -9.456 7.248 -14.295 1.00 71.38 186 PRO A C 1
ATOM 1463 O O . PRO A 1 186 ? -9.244 8.458 -14.365 1.00 71.38 186 PRO A O 1
ATOM 1466 N N . SER A 1 187 ? -10.689 6.735 -14.410 1.00 72.00 187 SER A N 1
ATOM 1467 C CA . SER A 1 187 ? -11.893 7.552 -14.601 1.00 72.00 187 SER A CA 1
ATOM 1468 C C . SER A 1 187 ? -12.319 8.267 -13.315 1.00 72.00 187 SER A C 1
ATOM 1470 O O . SER A 1 187 ? -12.873 9.369 -13.366 1.00 72.00 187 SER A O 1
ATOM 1472 N N . ARG A 1 188 ? -11.987 7.681 -12.157 1.00 68.38 188 ARG A N 1
ATOM 1473 C CA . ARG A 1 188 ? -12.189 8.266 -10.824 1.00 68.38 188 ARG A CA 1
ATOM 1474 C C . ARG A 1 188 ? -10.993 9.079 -10.346 1.00 68.38 188 ARG A C 1
ATOM 1476 O O . ARG A 1 188 ? -11.101 9.775 -9.351 1.00 68.38 188 ARG A O 1
ATOM 1483 N N . ALA A 1 189 ? -9.870 9.085 -11.056 1.00 61.78 189 ALA A N 1
ATOM 1484 C CA . ALA A 1 189 ? -8.695 9.881 -10.702 1.00 61.78 189 ALA A CA 1
ATOM 1485 C C . ALA A 1 189 ? -8.862 11.390 -11.016 1.00 61.78 189 ALA A C 1
ATOM 1487 O O . ALA A 1 189 ? -7.976 12.023 -11.594 1.00 61.78 189 ALA A O 1
ATOM 1488 N N . LYS A 1 190 ? -9.995 12.009 -10.643 1.00 61.88 190 LYS A N 1
ATOM 1489 C CA . LYS A 1 190 ? -10.089 13.479 -10.579 1.00 61.88 190 LYS A CA 1
ATOM 1490 C C . LYS A 1 190 ? -9.083 13.993 -9.542 1.00 61.88 190 LYS A C 1
ATOM 1492 O O . LYS A 1 190 ? -8.721 13.273 -8.619 1.00 61.88 190 LYS A O 1
ATOM 1497 N N . ALA A 1 191 ? -8.641 15.248 -9.663 1.00 54.44 191 ALA A N 1
ATOM 1498 C CA . ALA A 1 191 ? -7.565 15.812 -8.834 1.00 54.44 191 ALA A CA 1
ATOM 1499 C C . ALA A 1 191 ? -7.765 15.636 -7.311 1.00 54.44 191 ALA A C 1
ATOM 1501 O O . ALA A 1 191 ? -6.787 15.426 -6.604 1.00 54.44 191 ALA A O 1
ATOM 1502 N N . ALA A 1 192 ? -9.011 15.637 -6.823 1.00 49.34 192 ALA A N 1
ATOM 1503 C CA . ALA A 1 192 ? -9.347 15.415 -5.411 1.00 49.34 192 ALA A CA 1
ATOM 1504 C C . ALA A 1 192 ? -9.333 13.932 -4.968 1.00 49.34 192 ALA A C 1
ATOM 1506 O O . ALA A 1 192 ? -9.340 13.651 -3.777 1.00 49.34 192 ALA A O 1
ATOM 1507 N N . GLN A 1 193 ? -9.297 12.984 -5.909 1.00 54.91 193 GLN A N 1
ATOM 1508 C CA . GLN A 1 193 ? -9.340 11.531 -5.697 1.00 54.91 193 GLN A CA 1
ATOM 1509 C C . GLN A 1 193 ? -7.980 10.846 -5.906 1.00 54.91 193 GLN A C 1
ATOM 1511 O O . GLN A 1 193 ? -7.913 9.623 -5.959 1.00 54.91 193 GLN A O 1
ATOM 1516 N N . LYS A 1 194 ? -6.861 11.593 -5.918 1.00 58.34 194 LYS A N 1
ATOM 1517 C CA . LYS A 1 194 ? -5.526 10.973 -5.744 1.00 58.34 194 LYS A CA 1
ATOM 1518 C C . LYS A 1 194 ? -5.308 10.390 -4.338 1.00 58.34 194 LYS A C 1
ATOM 1520 O O . LYS A 1 194 ? -4.205 9.954 -4.025 1.00 58.34 194 LYS A O 1
ATOM 1525 N N . GLN A 1 195 ? -6.347 10.380 -3.503 1.00 64.19 195 GLN A N 1
ATOM 1526 C CA . GLN A 1 195 ? -6.420 9.607 -2.271 1.00 64.19 195 GLN A CA 1
ATOM 1527 C C . GLN A 1 195 ? -6.504 8.124 -2.626 1.00 64.19 195 GLN A C 1
ATOM 1529 O O . GLN A 1 195 ? -7.558 7.502 -2.564 1.00 64.19 195 GLN A O 1
ATOM 1534 N N . THR A 1 196 ? -5.398 7.598 -3.132 1.00 78.00 196 THR A N 1
ATOM 1535 C CA . THR A 1 196 ? -5.310 6.200 -3.517 1.00 78.00 196 THR A CA 1
ATOM 1536 C C . THR A 1 196 ? -4.822 5.412 -2.321 1.00 78.00 196 THR A C 1
ATOM 1538 O O . THR A 1 196 ? -3.950 5.862 -1.576 1.00 78.00 196 THR A O 1
ATOM 1541 N N . PHE A 1 197 ? -5.351 4.204 -2.175 1.00 90.50 197 PHE A N 1
ATOM 1542 C CA . PHE A 1 197 ? -4.823 3.210 -1.252 1.00 90.50 197 PHE A CA 1
ATOM 1543 C C . PHE A 1 197 ? -3.300 3.049 -1.387 1.00 90.50 197 PHE A C 1
ATOM 1545 O O . PHE A 1 197 ? -2.624 2.822 -0.390 1.00 90.50 197 PHE A O 1
ATOM 1552 N N . ALA A 1 198 ? -2.745 3.249 -2.589 1.00 93.62 198 ALA A N 1
ATOM 1553 C CA . ALA A 1 198 ? -1.307 3.245 -2.835 1.00 93.62 198 ALA A CA 1
ATOM 1554 C C . ALA A 1 198 ? -0.535 4.230 -1.937 1.00 93.62 198 ALA A C 1
ATOM 1556 O O . ALA A 1 198 ? 0.482 3.854 -1.367 1.00 93.62 198 ALA A O 1
ATOM 1557 N N . GLU A 1 199 ? -1.017 5.466 -1.758 1.00 93.69 199 GLU A N 1
ATOM 1558 C CA . GLU A 1 199 ? -0.334 6.471 -0.923 1.00 93.69 199 GLU A CA 1
ATOM 1559 C C . GLU A 1 199 ? -0.294 6.060 0.553 1.00 93.69 199 GLU A C 1
ATOM 1561 O O . GLU A 1 199 ? 0.711 6.275 1.230 1.00 93.69 199 GLU A O 1
ATOM 1566 N N . LEU A 1 200 ? -1.369 5.433 1.038 1.00 94.88 200 LEU A N 1
ATOM 1567 C CA . LEU A 1 200 ? -1.430 4.883 2.392 1.00 94.88 200 LEU A CA 1
ATOM 1568 C C . LEU A 1 200 ? -0.500 3.672 2.516 1.00 94.88 200 LEU A C 1
ATOM 1570 O O . LEU A 1 200 ? 0.283 3.569 3.456 1.00 94.88 200 LEU A O 1
ATOM 1574 N N . PHE A 1 201 ? -0.553 2.770 1.535 1.00 96.69 201 PHE A N 1
ATOM 1575 C CA . PHE A 1 201 ? 0.213 1.533 1.539 1.00 96.69 201 PHE A CA 1
ATOM 1576 C C . PHE A 1 201 ? 1.723 1.772 1.450 1.00 96.69 201 PHE A C 1
ATOM 1578 O O . PHE A 1 201 ? 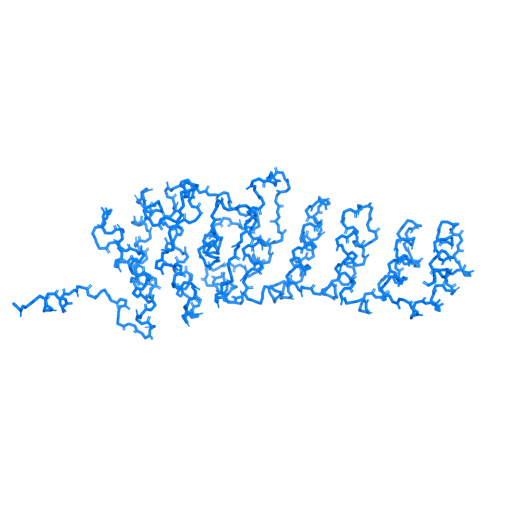2.494 1.075 2.098 1.00 96.69 201 PHE A O 1
ATOM 1585 N N . LEU A 1 202 ? 2.169 2.804 0.730 1.00 96.75 202 LEU A N 1
ATOM 1586 C CA . LEU A 1 202 ? 3.583 3.188 0.668 1.00 96.75 202 LEU A CA 1
ATOM 1587 C C . LEU A 1 202 ? 4.151 3.685 2.012 1.00 96.75 202 LEU A C 1
ATOM 1589 O O . LEU A 1 202 ? 5.362 3.854 2.128 1.00 96.75 202 LEU A O 1
ATOM 1593 N N . LYS A 1 203 ? 3.306 3.919 3.025 1.00 97.25 203 LYS A N 1
ATOM 1594 C CA . LYS A 1 203 ? 3.721 4.206 4.408 1.00 97.25 203 LYS A CA 1
ATOM 1595 C C . LYS A 1 203 ? 3.701 2.998 5.335 1.00 97.25 203 LYS A C 1
ATOM 1597 O O . LYS A 1 203 ? 4.012 3.132 6.518 1.00 97.25 203 LYS A O 1
ATOM 1602 N N . VAL A 1 204 ? 3.358 1.833 4.804 1.00 97.88 204 VAL A N 1
ATOM 1603 C CA . VAL A 1 204 ? 3.445 0.567 5.520 1.00 97.88 204 VAL A CA 1
ATOM 1604 C C . VAL A 1 204 ? 4.892 0.068 5.438 1.00 97.88 204 VAL A C 1
ATOM 1606 O O . VAL A 1 204 ? 5.420 -0.074 4.329 1.00 97.88 204 VAL A O 1
ATOM 1609 N N . PRO A 1 205 ? 5.558 -0.216 6.572 1.00 98.00 205 PRO A N 1
ATOM 1610 C CA . PRO A 1 205 ? 6.870 -0.844 6.574 1.00 98.00 205 PRO A CA 1
ATOM 1611 C C . PRO A 1 205 ? 6.884 -2.105 5.715 1.00 98.00 205 PRO A C 1
ATOM 1613 O O . PRO A 1 205 ? 5.949 -2.908 5.741 1.00 98.00 205 PRO A O 1
ATOM 1616 N N . GLU A 1 206 ? 7.962 -2.272 4.951 1.00 97.44 206 GLU A N 1
ATOM 1617 C CA . GLU A 1 206 ? 8.151 -3.432 4.078 1.00 97.44 206 GLU A CA 1
ATOM 1618 C C . GLU A 1 206 ? 7.074 -3.563 2.982 1.00 97.44 206 GLU A C 1
ATOM 1620 O O . GLU A 1 206 ? 6.770 -4.668 2.531 1.00 97.44 206 GLU A O 1
ATOM 1625 N N . ALA A 1 207 ? 6.490 -2.455 2.506 1.00 97.38 207 ALA A N 1
ATOM 1626 C CA . ALA A 1 207 ? 5.538 -2.470 1.387 1.00 97.38 207 ALA A CA 1
ATOM 1627 C C . ALA A 1 207 ? 6.085 -3.210 0.146 1.00 97.38 207 ALA A C 1
ATOM 1629 O O . ALA A 1 207 ? 5.359 -3.970 -0.498 1.00 97.38 207 ALA A O 1
ATOM 1630 N N . ALA A 1 208 ? 7.386 -3.061 -0.145 1.00 97.75 208 ALA A N 1
ATOM 1631 C CA . ALA A 1 208 ? 8.088 -3.779 -1.215 1.00 97.75 208 ALA A CA 1
ATOM 1632 C C . ALA A 1 208 ? 7.934 -5.308 -1.126 1.00 97.75 208 ALA A C 1
ATOM 1634 O O . ALA A 1 208 ? 7.833 -5.989 -2.153 1.00 97.75 208 ALA A O 1
ATOM 1635 N N . SER A 1 209 ? 7.919 -5.848 0.097 1.00 97.69 209 SER A N 1
ATOM 1636 C CA . SER A 1 209 ? 7.853 -7.287 0.356 1.00 97.69 209 SER A CA 1
ATOM 1637 C C . SER A 1 209 ? 6.530 -7.877 -0.120 1.00 97.69 209 SER A C 1
ATOM 1639 O O . SER A 1 209 ? 6.543 -8.939 -0.734 1.00 97.69 209 SER A O 1
ATOM 1641 N N . ALA A 1 210 ? 5.410 -7.164 0.046 1.00 97.50 210 ALA A N 1
A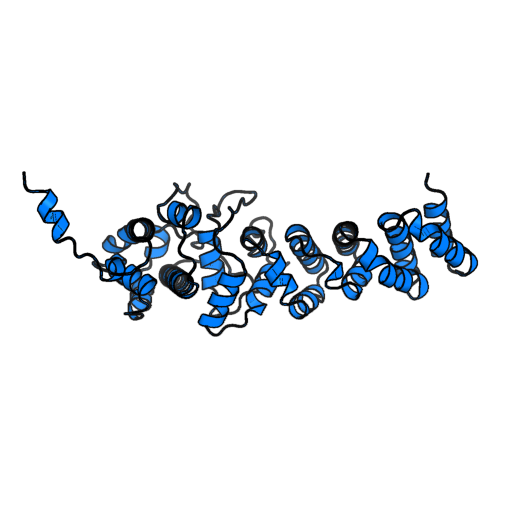TOM 1642 C CA . ALA A 1 210 ? 4.108 -7.617 -0.451 1.00 97.50 210 ALA A CA 1
ATOM 1643 C C . ALA A 1 210 ? 4.082 -7.711 -1.987 1.00 97.50 210 ALA A C 1
ATOM 1645 O O . ALA A 1 210 ? 3.569 -8.672 -2.553 1.00 97.50 210 ALA A O 1
ATOM 1646 N N . PHE A 1 211 ? 4.684 -6.749 -2.695 1.00 98.06 211 PHE A N 1
ATOM 1647 C CA . PHE A 1 211 ? 4.781 -6.823 -4.158 1.00 98.06 211 PHE A CA 1
ATOM 1648 C C . PHE A 1 211 ? 5.698 -7.961 -4.616 1.00 98.06 211 PHE A C 1
ATOM 1650 O O . PHE A 1 211 ? 5.384 -8.671 -5.570 1.00 98.06 211 PHE A O 1
ATOM 1657 N N . THR A 1 212 ? 6.814 -8.155 -3.913 1.00 97.94 212 THR A N 1
ATOM 1658 C CA . THR A 1 212 ? 7.806 -9.197 -4.214 1.00 97.94 212 THR A CA 1
ATOM 1659 C C . THR A 1 212 ? 7.266 -10.601 -3.937 1.00 97.94 212 THR A C 1
ATOM 1661 O O . THR A 1 212 ? 7.598 -11.533 -4.666 1.00 97.94 212 THR A O 1
ATOM 1664 N N . ALA A 1 213 ? 6.405 -10.754 -2.928 1.00 97.75 213 ALA A N 1
ATOM 1665 C CA . ALA A 1 213 ? 5.747 -12.014 -2.601 1.00 97.75 213 ALA A CA 1
ATOM 1666 C C . ALA A 1 213 ? 4.700 -12.437 -3.648 1.00 97.75 213 ALA A C 1
ATOM 1668 O O . ALA A 1 213 ? 4.462 -13.633 -3.814 1.00 97.75 213 ALA A O 1
ATOM 1669 N N . HIS A 1 214 ? 4.114 -11.483 -4.388 1.00 97.88 214 HIS A N 1
ATOM 1670 C CA . HIS A 1 214 ? 3.018 -11.730 -5.340 1.00 97.88 214 HIS A CA 1
ATOM 1671 C C . HIS A 1 214 ? 3.324 -11.234 -6.767 1.00 97.88 214 HIS A C 1
ATOM 1673 O O . HIS A 1 214 ? 2.551 -10.445 -7.324 1.00 97.88 214 HIS A O 1
ATOM 1679 N N . PRO A 1 215 ? 4.409 -11.698 -7.420 1.00 97.69 215 PRO A N 1
ATOM 1680 C CA . PRO A 1 215 ? 4.826 -11.186 -8.728 1.00 97.69 215 PRO A CA 1
ATOM 1681 C C . PRO A 1 215 ? 3.769 -11.410 -9.820 1.00 97.69 215 PRO A C 1
ATOM 1683 O O . PRO A 1 215 ? 3.615 -10.574 -10.708 1.00 97.69 215 PRO A O 1
ATOM 1686 N N . ASP A 1 216 ? 2.990 -12.492 -9.735 1.00 98.12 216 ASP A N 1
ATOM 1687 C CA . ASP A 1 216 ? 1.898 -12.787 -10.670 1.00 98.12 216 ASP A CA 1
ATOM 1688 C C . ASP A 1 216 ? 0.799 -11.714 -10.613 1.00 98.12 216 ASP A C 1
ATOM 1690 O O . ASP A 1 216 ? 0.306 -11.272 -11.651 1.00 98.12 216 ASP A O 1
ATOM 1694 N N . THR A 1 217 ? 0.476 -11.224 -9.410 1.00 97.25 217 THR A N 1
ATOM 1695 C CA . THR A 1 217 ? -0.485 -10.124 -9.217 1.00 97.25 217 THR A CA 1
ATOM 1696 C C . THR A 1 217 ? 0.063 -8.814 -9.781 1.00 97.25 217 THR A C 1
ATOM 1698 O O . THR A 1 217 ? -0.676 -8.044 -10.396 1.00 97.25 217 THR A O 1
ATOM 1701 N N . VAL A 1 218 ? 1.369 -8.562 -9.634 1.00 97.81 218 VAL A N 1
ATOM 1702 C CA . VAL A 1 218 ? 2.016 -7.385 -10.230 1.00 97.81 218 VAL A CA 1
ATOM 1703 C C . VAL A 1 218 ? 1.960 -7.450 -11.763 1.00 97.81 218 VAL A C 1
ATOM 1705 O O . VAL A 1 218 ? 1.611 -6.451 -12.396 1.00 97.81 218 VAL A O 1
ATOM 1708 N N . ARG A 1 219 ? 2.225 -8.617 -12.373 1.00 97.81 219 ARG A N 1
ATOM 1709 C CA . ARG A 1 219 ? 2.095 -8.810 -13.833 1.00 97.81 219 ARG A CA 1
ATOM 1710 C C . ARG A 1 219 ? 0.673 -8.568 -14.319 1.00 97.81 219 ARG A C 1
ATOM 1712 O O . ARG A 1 219 ? 0.489 -7.860 -15.306 1.00 97.81 219 ARG A O 1
ATOM 1719 N N . GLU A 1 220 ? -0.319 -9.118 -13.622 1.00 96.44 220 GLU A N 1
ATOM 1720 C CA . GLU A 1 220 ? -1.736 -8.895 -13.926 1.00 96.44 220 GLU A CA 1
ATOM 1721 C C . GLU A 1 220 ? -2.071 -7.397 -13.920 1.00 96.44 220 GLU A C 1
ATOM 1723 O O . GLU A 1 220 ? -2.663 -6.889 -14.872 1.00 96.44 220 GLU A O 1
ATOM 1728 N N . CYS A 1 221 ? -1.619 -6.662 -12.900 1.00 95.56 221 CYS A N 1
ATOM 1729 C CA . CYS A 1 221 ? -1.837 -5.220 -12.820 1.00 95.56 221 CYS A CA 1
ATOM 1730 C C . CYS A 1 221 ? -1.140 -4.478 -13.977 1.00 95.56 221 CYS A C 1
ATOM 1732 O O . CYS A 1 221 ? -1.748 -3.628 -14.629 1.00 95.56 221 CYS A O 1
ATOM 1734 N N . LEU A 1 222 ? 0.112 -4.819 -14.299 1.00 96.56 222 LEU A N 1
ATOM 1735 C CA . LEU A 1 222 ? 0.858 -4.218 -15.417 1.00 96.56 222 LEU A CA 1
ATOM 1736 C C . LEU A 1 222 ? 0.259 -4.541 -16.801 1.00 96.56 222 LEU A C 1
ATOM 1738 O O . LEU A 1 222 ? 0.511 -3.818 -17.775 1.00 96.56 222 LEU A O 1
ATOM 1742 N N . ALA A 1 223 ? -0.566 -5.584 -16.906 1.00 95.44 223 ALA A N 1
ATOM 1743 C CA . ALA A 1 223 ? -1.303 -5.921 -18.119 1.00 95.44 223 ALA A CA 1
ATOM 1744 C C . ALA A 1 223 ? -2.507 -4.989 -18.395 1.00 95.44 223 ALA A C 1
ATOM 1746 O O . ALA A 1 223 ? -3.106 -5.093 -19.464 1.00 95.44 223 ALA A O 1
ATOM 1747 N N . ASN A 1 224 ? -2.826 -4.039 -17.502 1.00 90.19 224 ASN A N 1
ATOM 1748 C CA . ASN A 1 224 ? -3.943 -3.091 -17.639 1.00 90.19 224 ASN A CA 1
ATOM 1749 C C . ASN A 1 224 ? -3.956 -2.368 -18.999 1.00 90.19 224 ASN A C 1
ATOM 1751 O O . ASN A 1 224 ? -2.985 -1.724 -19.361 1.00 90.19 224 ASN A O 1
ATOM 1755 N N . ALA A 1 225 ? -5.051 -2.411 -19.758 1.00 91.75 225 ALA A N 1
ATOM 1756 C CA . ALA A 1 225 ? -5.101 -1.786 -21.084 1.00 91.75 225 ALA A CA 1
ATOM 1757 C C . ALA A 1 225 ? -4.835 -0.262 -21.074 1.00 91.75 225 ALA A C 1
ATOM 1759 O O . ALA A 1 225 ? -4.310 0.276 -22.051 1.00 91.75 225 ALA A O 1
ATOM 1760 N N . ASP A 1 226 ? -5.152 0.434 -19.978 1.00 92.31 226 ASP A N 1
ATOM 1761 C CA . ASP A 1 226 ? -4.968 1.876 -19.857 1.00 92.31 226 ASP A CA 1
ATOM 1762 C C . ASP A 1 226 ? -3.513 2.266 -19.551 1.00 92.31 226 ASP A C 1
ATOM 1764 O O . ASP A 1 226 ? -2.913 1.883 -18.543 1.00 92.31 226 ASP A O 1
ATOM 1768 N N . HIS A 1 227 ? -2.939 3.109 -20.410 1.00 93.62 227 HIS A N 1
ATOM 1769 C CA . HIS A 1 227 ? -1.557 3.561 -20.270 1.00 93.62 227 HIS A CA 1
ATOM 1770 C C . HIS A 1 227 ? -1.315 4.437 -19.034 1.00 93.62 227 HIS A C 1
ATOM 1772 O O . HIS A 1 227 ? -0.200 4.417 -18.507 1.00 93.62 227 HIS A O 1
ATOM 1778 N N . ARG A 1 228 ? -2.314 5.202 -18.567 1.00 91.44 228 ARG A N 1
ATOM 1779 C CA . ARG A 1 228 ? -2.163 6.026 -17.355 1.00 91.44 228 ARG A CA 1
ATOM 1780 C C . ARG A 1 228 ? -2.132 5.141 -16.113 1.00 91.44 228 ARG A C 1
ATOM 1782 O O . ARG A 1 228 ? -1.256 5.332 -15.276 1.00 91.44 228 ARG A O 1
ATOM 1789 N N . GLY A 1 229 ? -3.014 4.145 -16.049 1.00 91.44 229 GLY A N 1
ATOM 1790 C CA . GLY A 1 229 ? -3.022 3.099 -15.033 1.00 91.44 229 GLY A CA 1
ATOM 1791 C C . GLY A 1 229 ? -1.689 2.356 -14.977 1.00 91.44 229 GLY A C 1
ATOM 1792 O O . GLY A 1 229 ? -1.086 2.285 -13.911 1.00 91.44 229 GLY A O 1
ATOM 1793 N N . LYS A 1 230 ? -1.152 1.904 -16.122 1.00 94.75 230 LYS A N 1
ATOM 1794 C CA . LYS A 1 230 ? 0.187 1.280 -16.163 1.00 94.75 230 LYS A CA 1
ATOM 1795 C C . LYS A 1 230 ? 1.280 2.187 -15.602 1.00 94.75 230 LYS A C 1
ATOM 1797 O O . LYS A 1 230 ? 2.091 1.734 -14.802 1.00 94.75 230 LYS A O 1
ATOM 1802 N N . ALA A 1 231 ? 1.319 3.453 -16.020 1.00 94.62 231 ALA A N 1
ATOM 1803 C CA . ALA A 1 231 ? 2.328 4.393 -15.538 1.00 94.62 231 ALA A CA 1
ATOM 1804 C C . ALA A 1 231 ? 2.210 4.644 -14.025 1.00 94.62 231 ALA A C 1
ATOM 1806 O O . ALA A 1 231 ? 3.231 4.722 -13.351 1.00 94.62 231 ALA A O 1
ATOM 1807 N N . HIS A 1 232 ? 0.986 4.717 -13.492 1.00 93.25 232 HIS A N 1
ATOM 1808 C CA . HIS A 1 232 ? 0.751 4.800 -12.052 1.00 93.25 232 HIS A CA 1
ATOM 1809 C C . HIS A 1 232 ? 1.256 3.553 -11.316 1.00 93.25 232 HIS A C 1
ATOM 1811 O O . HIS A 1 232 ? 1.976 3.686 -10.338 1.00 93.25 232 HIS A O 1
ATOM 1817 N N . ILE A 1 233 ? 0.952 2.353 -11.815 1.00 95.50 233 ILE A N 1
ATOM 1818 C CA . ILE A 1 233 ? 1.437 1.090 -11.234 1.00 95.50 233 ILE A CA 1
ATOM 1819 C C . ILE A 1 233 ? 2.968 1.083 -11.167 1.00 95.50 233 ILE A C 1
ATOM 1821 O O . ILE A 1 233 ? 3.534 0.759 -10.128 1.00 95.50 233 ILE A O 1
ATOM 1825 N N . ILE A 1 234 ? 3.643 1.488 -12.247 1.00 97.44 234 ILE A N 1
ATOM 1826 C CA . ILE A 1 234 ? 5.109 1.587 -12.281 1.00 97.44 234 ILE A CA 1
ATOM 1827 C C . ILE A 1 234 ? 5.625 2.609 -11.258 1.00 97.44 234 ILE A C 1
ATOM 1829 O O . ILE A 1 234 ? 6.601 2.324 -10.573 1.00 97.44 234 ILE A O 1
ATOM 1833 N N . ASP A 1 235 ? 4.976 3.771 -11.130 1.00 96.06 235 ASP A N 1
ATOM 1834 C CA . ASP A 1 235 ? 5.335 4.784 -10.128 1.00 96.06 235 ASP A CA 1
ATOM 1835 C C . ASP A 1 235 ? 5.195 4.248 -8.696 1.00 96.06 235 ASP A C 1
ATOM 1837 O O . ASP A 1 235 ? 6.101 4.423 -7.884 1.00 96.06 235 ASP A O 1
ATOM 1841 N N . VAL A 1 236 ? 4.112 3.524 -8.397 1.00 96.12 236 VAL A N 1
ATOM 1842 C CA . VAL A 1 236 ? 3.903 2.895 -7.084 1.00 96.12 236 VAL A CA 1
ATOM 1843 C C . VAL A 1 236 ? 4.974 1.841 -6.803 1.00 96.12 236 VAL A C 1
ATOM 1845 O O . VAL A 1 236 ? 5.550 1.847 -5.718 1.00 96.12 236 VAL A O 1
ATOM 1848 N N . LEU A 1 237 ? 5.302 0.977 -7.771 1.00 97.62 237 LEU A N 1
ATOM 1849 C CA . LEU A 1 237 ? 6.371 -0.021 -7.624 1.00 97.62 237 LEU A CA 1
ATOM 1850 C C . LEU A 1 237 ? 7.740 0.642 -7.402 1.00 97.62 237 LEU A C 1
ATOM 1852 O O . LEU A 1 237 ? 8.480 0.237 -6.506 1.00 97.62 237 LEU A O 1
ATOM 1856 N N . TYR A 1 238 ? 8.052 1.685 -8.175 1.00 97.25 238 TYR A N 1
ATOM 1857 C CA . TYR A 1 238 ? 9.286 2.463 -8.053 1.00 97.25 238 TYR A CA 1
ATOM 1858 C C . TYR A 1 238 ? 9.405 3.124 -6.674 1.00 97.25 238 TYR A C 1
ATOM 1860 O O . TYR A 1 238 ? 10.406 2.942 -5.983 1.00 97.25 238 TYR A O 1
ATOM 1868 N N . ARG A 1 239 ? 8.365 3.843 -6.233 1.00 96.56 239 ARG A N 1
ATOM 1869 C CA . ARG A 1 239 ? 8.325 4.516 -4.923 1.00 96.56 239 ARG A CA 1
ATOM 1870 C C . ARG A 1 239 ? 8.297 3.535 -3.757 1.00 96.56 239 ARG A C 1
ATOM 1872 O O . ARG A 1 239 ? 8.819 3.848 -2.693 1.00 96.56 239 ARG A O 1
ATOM 1879 N N . GLY A 1 240 ? 7.712 2.359 -3.963 1.00 96.44 240 GLY A N 1
ATOM 1880 C CA . GLY A 1 240 ? 7.717 1.258 -3.007 1.00 96.44 240 GLY A CA 1
ATOM 1881 C C . GLY A 1 240 ? 9.056 0.533 -2.912 1.00 96.44 240 GLY A C 1
ATOM 1882 O O . GLY A 1 240 ? 9.171 -0.366 -2.091 1.00 96.44 240 GLY A O 1
ATOM 1883 N N . GLY A 1 241 ? 10.054 0.888 -3.728 1.00 96.75 241 GLY A N 1
ATOM 1884 C CA . GLY A 1 241 ? 11.374 0.257 -3.707 1.00 96.75 241 GLY A CA 1
ATOM 1885 C C . GLY A 1 241 ? 11.407 -1.147 -4.318 1.00 96.75 241 GLY A C 1
ATOM 1886 O O . GLY A 1 241 ? 12.326 -1.914 -4.042 1.00 96.75 241 GLY A O 1
ATOM 1887 N N . VAL A 1 242 ? 10.422 -1.510 -5.144 1.00 97.69 242 VAL A N 1
ATOM 1888 C CA . VAL A 1 242 ? 10.425 -2.792 -5.862 1.00 97.69 242 VAL A CA 1
ATOM 1889 C C . VAL A 1 242 ? 11.447 -2.716 -6.990 1.00 97.69 242 VAL A C 1
ATOM 1891 O O . VAL A 1 242 ? 11.427 -1.774 -7.776 1.00 97.69 242 VAL A O 1
ATOM 1894 N N . SER A 1 243 ? 12.329 -3.706 -7.121 1.00 97.38 243 SER A N 1
ATOM 1895 C CA . SER A 1 243 ? 13.271 -3.755 -8.247 1.00 97.38 243 SER A CA 1
ATOM 1896 C C . SER A 1 243 ? 12.563 -4.148 -9.547 1.00 97.38 243 SER A C 1
ATOM 1898 O O . SER A 1 243 ? 11.805 -5.119 -9.575 1.00 97.38 243 SER A O 1
ATOM 1900 N N . ALA A 1 244 ? 12.883 -3.471 -10.655 1.00 97.38 244 ALA A N 1
ATOM 1901 C CA . ALA A 1 244 ? 12.428 -3.861 -11.995 1.00 97.38 244 ALA A CA 1
ATOM 1902 C C . ALA A 1 244 ? 12.888 -5.277 -12.388 1.00 97.38 244 ALA A C 1
ATOM 1904 O O . ALA A 1 244 ? 12.240 -5.946 -13.192 1.00 97.38 244 ALA A O 1
ATOM 1905 N N . SER A 1 245 ? 13.963 -5.774 -11.765 1.00 97.12 245 SER A N 1
ATOM 1906 C CA . SER A 1 245 ? 14.452 -7.145 -11.940 1.00 97.12 245 SER A CA 1
ATOM 1907 C C . SER A 1 245 ? 13.495 -8.223 -11.428 1.00 97.12 245 SER A C 1
ATOM 1909 O O . SER A 1 245 ? 13.714 -9.392 -11.726 1.00 97.12 245 SER A O 1
ATOM 1911 N N . LEU A 1 246 ? 12.456 -7.865 -10.662 1.00 97.19 246 LEU A N 1
ATOM 1912 C CA . LEU A 1 246 ? 11.390 -8.798 -10.289 1.00 97.19 246 LEU A CA 1
ATOM 1913 C C . LEU A 1 246 ? 10.637 -9.305 -11.529 1.00 97.19 246 LEU A C 1
ATOM 1915 O O . LEU A 1 246 ? 10.175 -10.442 -11.548 1.00 97.19 246 LEU A O 1
ATOM 1919 N N . LEU A 1 247 ? 10.518 -8.456 -12.556 1.00 97.56 247 LEU A N 1
ATOM 1920 C CA . LEU A 1 247 ? 9.749 -8.692 -13.778 1.00 97.56 247 LEU A CA 1
ATOM 1921 C C . LEU A 1 247 ? 10.547 -8.216 -15.005 1.00 97.56 247 LEU A C 1
ATOM 1923 O O . LEU A 1 247 ? 10.163 -7.244 -15.661 1.00 97.56 247 LEU A O 1
ATOM 1927 N N . PRO A 1 248 ? 11.701 -8.840 -15.307 1.00 97.12 248 PRO A N 1
ATOM 1928 C CA . PRO A 1 248 ? 12.669 -8.273 -16.239 1.00 97.12 248 PRO A CA 1
ATOM 1929 C C . PRO A 1 248 ? 12.152 -8.211 -17.680 1.00 97.12 248 PRO A C 1
ATOM 1931 O O . PRO A 1 248 ? 12.449 -7.256 -18.404 1.00 97.12 248 PRO A O 1
ATOM 1934 N N . VAL A 1 249 ? 11.344 -9.196 -18.085 1.00 97.69 249 VAL A N 1
ATOM 1935 C CA . VAL A 1 249 ? 10.735 -9.264 -19.418 1.00 97.69 249 VAL A CA 1
ATOM 1936 C C . VAL A 1 249 ? 9.674 -8.172 -19.563 1.00 97.69 249 VAL A C 1
ATOM 1938 O O . VAL A 1 249 ? 9.717 -7.383 -20.508 1.00 97.69 249 VAL A O 1
ATOM 1941 N N . GLU A 1 250 ? 8.753 -8.073 -18.603 1.00 98.25 250 GLU A N 1
ATOM 1942 C CA . GLU A 1 250 ? 7.668 -7.094 -18.615 1.00 98.25 250 GLU A CA 1
ATOM 1943 C C . GLU A 1 250 ? 8.203 -5.665 -18.501 1.00 98.25 250 GLU A C 1
ATOM 1945 O O . GLU A 1 250 ? 7.786 -4.795 -19.267 1.00 98.25 250 GLU A O 1
ATOM 1950 N N . ALA A 1 251 ? 9.152 -5.414 -17.595 1.00 98.06 251 ALA A N 1
ATOM 1951 C CA . ALA A 1 251 ? 9.777 -4.106 -17.436 1.00 98.06 251 ALA A CA 1
ATOM 1952 C C . ALA A 1 251 ? 10.477 -3.672 -18.732 1.00 98.06 251 ALA A C 1
ATOM 1954 O O . ALA A 1 251 ? 10.247 -2.566 -19.223 1.00 98.06 251 ALA A O 1
ATOM 1955 N N . SER A 1 252 ? 11.263 -4.551 -19.356 1.00 98.31 252 SER A N 1
ATOM 1956 C CA . SER A 1 252 ? 11.951 -4.224 -20.610 1.00 98.31 252 SER A CA 1
ATOM 1957 C C . SER A 1 252 ? 10.964 -3.950 -21.752 1.00 98.31 252 SER A C 1
ATOM 1959 O O . SER A 1 252 ? 11.132 -2.978 -22.492 1.00 98.31 252 SER A O 1
ATOM 1961 N N . ALA A 1 253 ? 9.887 -4.736 -21.859 1.00 98.25 253 ALA A N 1
ATOM 1962 C CA . ALA A 1 253 ? 8.829 -4.512 -22.845 1.00 98.25 253 ALA A CA 1
ATOM 1963 C C . ALA A 1 253 ? 8.099 -3.170 -22.627 1.00 98.25 253 ALA A C 1
ATOM 1965 O O . ALA A 1 253 ? 7.847 -2.419 -23.574 1.00 98.25 253 ALA A O 1
ATOM 1966 N N . LEU A 1 254 ? 7.796 -2.813 -21.375 1.00 98.44 254 LEU A N 1
ATOM 1967 C CA . LEU A 1 254 ? 7.152 -1.540 -21.031 1.00 98.44 254 LEU A CA 1
ATOM 1968 C C . LEU A 1 254 ? 8.056 -0.333 -21.330 1.00 98.44 254 LEU A C 1
ATOM 1970 O O . LEU A 1 254 ? 7.569 0.691 -21.827 1.00 98.44 254 LEU A O 1
ATOM 1974 N N . ALA A 1 255 ? 9.368 -0.473 -21.133 1.00 98.19 255 ALA A N 1
ATOM 1975 C CA . ALA A 1 255 ? 10.359 0.563 -21.418 1.00 98.19 255 ALA A CA 1
ATOM 1976 C C . ALA A 1 255 ? 10.445 0.940 -22.906 1.00 98.19 255 ALA A C 1
ATOM 1978 O O . ALA A 1 255 ? 10.794 2.073 -23.248 1.00 98.19 255 ALA A O 1
ATOM 1979 N N . VAL A 1 256 ? 10.072 0.021 -23.802 1.00 98.38 256 VAL A N 1
ATOM 1980 C CA . VAL A 1 256 ? 10.033 0.257 -25.254 1.00 98.38 256 VAL A CA 1
ATOM 1981 C C . VAL A 1 256 ? 8.621 0.462 -25.810 1.00 98.38 256 VAL A C 1
ATOM 1983 O O . VAL A 1 256 ? 8.474 0.688 -27.013 1.00 98.38 256 VAL A O 1
ATOM 1986 N N . SER A 1 257 ? 7.592 0.471 -24.955 1.00 98.06 257 SER A N 1
ATOM 1987 C CA . SER A 1 257 ? 6.180 0.607 -25.347 1.00 98.06 257 SER A CA 1
ATOM 1988 C C . SER A 1 257 ? 5.882 1.866 -26.176 1.00 98.06 257 SER A C 1
ATOM 1990 O O . SER A 1 257 ? 6.629 2.843 -26.166 1.00 98.06 257 SER A O 1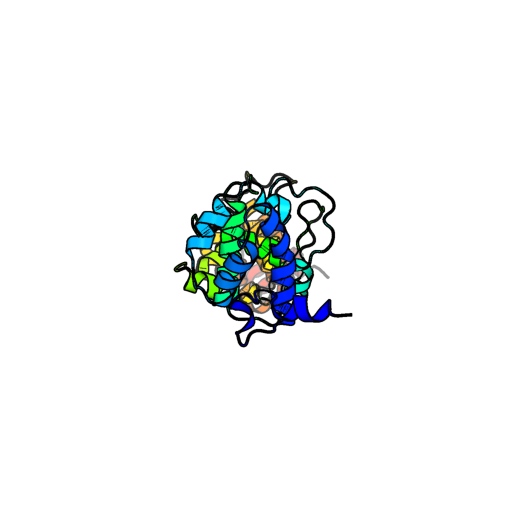
ATOM 1992 N N . SER A 1 258 ? 4.770 1.899 -26.915 1.00 97.19 258 SER A N 1
ATOM 1993 C CA . SER A 1 258 ? 4.378 3.065 -27.732 1.00 97.19 258 SER A CA 1
ATOM 1994 C C . SER A 1 258 ? 4.013 4.307 -26.903 1.00 97.19 258 SER A C 1
ATOM 1996 O O . SER A 1 258 ? 4.249 5.435 -27.351 1.00 97.19 258 SER A O 1
ATOM 1998 N N . SER A 1 259 ? 3.535 4.130 -25.669 1.00 97.69 259 SER A N 1
ATOM 1999 C CA . SER A 1 259 ? 3.158 5.224 -24.769 1.00 97.69 259 SER A CA 1
ATOM 2000 C C . SER A 1 259 ? 4.373 5.908 -24.147 1.00 97.69 259 SER A C 1
ATOM 2002 O O . SER A 1 259 ? 5.139 5.297 -23.407 1.00 97.69 259 SER A O 1
ATOM 2004 N N . LYS A 1 260 ? 4.529 7.216 -24.394 1.00 97.25 260 LYS A N 1
ATOM 2005 C CA . LYS A 1 260 ? 5.607 8.020 -23.792 1.00 97.25 260 LYS A CA 1
ATOM 2006 C C . LYS A 1 260 ? 5.581 7.963 -22.261 1.00 97.25 260 LYS A C 1
ATOM 2008 O O . LYS A 1 260 ? 6.631 7.773 -21.662 1.00 97.25 260 LYS A O 1
ATOM 2013 N N . GLN A 1 261 ? 4.395 8.081 -21.666 1.00 96.44 261 GLN A N 1
ATOM 2014 C CA . GLN A 1 261 ? 4.224 8.116 -20.214 1.00 96.44 261 GLN A CA 1
ATOM 2015 C C . GLN A 1 261 ? 4.684 6.811 -19.552 1.00 96.44 261 GLN A C 1
ATOM 2017 O O . GLN A 1 261 ? 5.401 6.848 -18.558 1.00 96.44 261 GLN A O 1
ATOM 2022 N N . VAL A 1 262 ? 4.318 5.663 -20.135 1.00 97.88 262 VAL A N 1
ATOM 2023 C CA . VAL A 1 262 ? 4.750 4.346 -19.641 1.00 97.88 262 VAL A CA 1
ATOM 2024 C C . VAL A 1 262 ? 6.264 4.213 -19.772 1.00 97.88 262 VAL A C 1
ATOM 2026 O O . VAL A 1 262 ? 6.925 3.893 -18.793 1.00 97.88 262 VAL A O 1
ATOM 2029 N N . ARG A 1 263 ? 6.833 4.546 -20.941 1.00 98.06 263 ARG A N 1
ATOM 2030 C CA . ARG A 1 263 ? 8.286 4.462 -21.152 1.00 98.06 263 ARG A CA 1
ATOM 2031 C C . ARG A 1 263 ? 9.087 5.291 -20.159 1.00 98.06 263 ARG A C 1
ATOM 2033 O O . ARG A 1 263 ? 10.109 4.815 -19.682 1.00 98.06 263 ARG A O 1
ATOM 2040 N N . GLU A 1 264 ? 8.676 6.529 -19.892 1.00 97.81 264 GLU A N 1
ATOM 2041 C CA . GLU A 1 264 ? 9.402 7.414 -18.975 1.00 97.81 264 GLU A CA 1
ATOM 2042 C C . GLU A 1 264 ? 9.367 6.869 -17.545 1.00 97.81 264 GLU A C 1
ATOM 2044 O O . GLU A 1 264 ? 10.425 6.743 -16.931 1.00 97.81 264 GLU A O 1
ATOM 2049 N N . ALA A 1 265 ? 8.193 6.440 -17.066 1.00 97.38 265 ALA A N 1
ATOM 2050 C CA . ALA A 1 265 ? 8.059 5.803 -15.757 1.00 97.38 265 ALA A CA 1
ATOM 2051 C C . ALA A 1 265 ? 8.920 4.530 -15.649 1.00 97.38 265 ALA A C 1
ATOM 2053 O O . ALA A 1 265 ? 9.687 4.373 -14.701 1.00 97.38 265 ALA A O 1
ATOM 2054 N N . THR A 1 266 ? 8.858 3.642 -16.648 1.00 98.38 266 THR A N 1
ATOM 2055 C CA . THR A 1 266 ? 9.634 2.392 -16.640 1.00 98.38 266 THR A CA 1
ATOM 2056 C C . THR A 1 266 ? 11.133 2.631 -16.780 1.00 98.38 266 THR A C 1
ATOM 2058 O O . THR A 1 266 ? 11.919 1.911 -16.177 1.00 98.38 266 THR A O 1
ATOM 2061 N N . SER A 1 267 ? 11.552 3.642 -17.544 1.00 97.62 267 SER A N 1
ATOM 2062 C CA . SER A 1 267 ? 12.976 3.965 -17.691 1.00 97.62 267 SER A CA 1
ATOM 2063 C C . SER A 1 267 ? 13.567 4.400 -16.351 1.00 97.62 267 SER A C 1
ATOM 2065 O O . SER A 1 267 ? 14.602 3.874 -15.958 1.00 97.62 267 SER A O 1
ATOM 2067 N N . SER A 1 268 ? 12.889 5.289 -15.613 1.00 97.06 268 SER A N 1
ATOM 2068 C CA . SER A 1 268 ? 13.308 5.666 -14.254 1.00 97.06 268 SER A CA 1
ATOM 2069 C C . SER A 1 268 ? 13.375 4.463 -13.314 1.00 97.06 268 SER A C 1
ATOM 2071 O O . SER A 1 268 ? 14.303 4.359 -12.518 1.00 97.06 268 SER A O 1
ATOM 2073 N N . TRP A 1 269 ? 12.430 3.531 -13.448 1.00 97.44 269 TRP A N 1
ATOM 2074 C CA . TRP A 1 269 ? 12.402 2.307 -12.653 1.00 97.44 269 TRP A CA 1
ATOM 2075 C C . TRP A 1 269 ? 13.578 1.363 -12.951 1.00 97.44 269 TRP A C 1
ATOM 2077 O O . TRP A 1 269 ? 14.244 0.902 -12.027 1.00 97.44 269 TRP A O 1
ATOM 2087 N N . ILE A 1 270 ? 13.882 1.123 -14.231 1.00 97.00 270 ILE A N 1
ATOM 2088 C CA . ILE A 1 270 ? 14.995 0.263 -14.670 1.00 97.00 270 ILE A CA 1
ATOM 2089 C C . ILE A 1 270 ? 16.353 0.837 -14.262 1.00 97.00 270 ILE A C 1
ATOM 2091 O O . ILE A 1 270 ? 17.252 0.081 -13.900 1.00 97.00 270 ILE A O 1
ATOM 2095 N N . LEU A 1 271 ? 16.519 2.161 -14.307 1.00 95.81 271 LEU A N 1
ATOM 2096 C CA . LEU A 1 271 ? 17.801 2.810 -14.023 1.00 95.81 271 LEU A CA 1
ATOM 2097 C C . LEU A 1 271 ? 18.267 2.669 -12.561 1.00 95.81 271 LEU A C 1
ATOM 2099 O O . LEU A 1 271 ? 19.419 2.990 -12.282 1.00 95.81 271 LEU A O 1
ATOM 2103 N N . LEU A 1 272 ? 17.430 2.159 -11.648 1.00 93.31 272 LEU A N 1
ATOM 2104 C CA . LEU A 1 272 ? 17.859 1.790 -10.294 1.00 93.31 272 LEU A CA 1
ATOM 2105 C C . LEU A 1 272 ? 18.677 0.491 -10.252 1.00 93.31 272 LEU A C 1
ATOM 2107 O O . LEU A 1 272 ? 19.551 0.352 -9.401 1.00 93.31 272 LEU A O 1
ATOM 2111 N N . THR A 1 273 ? 18.393 -0.462 -11.144 1.00 92.62 273 THR A N 1
ATOM 2112 C CA . THR A 1 273 ? 19.033 -1.790 -11.177 1.00 92.62 273 THR A CA 1
ATOM 2113 C C . THR A 1 273 ? 19.356 -2.230 -12.613 1.00 92.62 273 THR A C 1
ATOM 2115 O O . THR A 1 273 ? 18.954 -3.315 -13.039 1.00 92.62 273 THR A O 1
ATOM 2118 N N . PRO A 1 274 ? 20.094 -1.408 -13.388 1.00 93.62 274 PRO A N 1
ATOM 2119 C CA . PRO A 1 274 ? 20.217 -1.566 -14.836 1.00 93.62 274 PRO A CA 1
ATOM 2120 C C . PRO A 1 274 ? 20.800 -2.918 -15.259 1.00 93.62 274 PRO A C 1
ATOM 2122 O O . PRO A 1 274 ? 20.289 -3.526 -16.199 1.00 93.62 274 PRO A O 1
ATOM 2125 N N . ASP A 1 275 ? 21.815 -3.414 -14.547 1.00 94.62 275 ASP A N 1
ATOM 2126 C CA . ASP A 1 275 ? 22.600 -4.598 -14.926 1.00 94.62 275 ASP A CA 1
ATOM 2127 C C . ASP A 1 275 ? 21.748 -5.859 -15.114 1.00 94.62 275 ASP A C 1
ATOM 2129 O O . ASP A 1 275 ? 21.985 -6.647 -16.030 1.00 94.62 275 ASP A O 1
ATOM 2133 N N . LEU A 1 276 ? 20.707 -6.021 -14.293 1.00 95.56 276 LEU A N 1
ATOM 2134 C CA . LEU A 1 276 ? 19.821 -7.185 -14.337 1.00 95.56 276 LEU A CA 1
ATOM 2135 C C . LEU A 1 276 ? 18.834 -7.142 -15.514 1.00 95.56 276 LEU A C 1
ATOM 2137 O O . LEU A 1 276 ? 18.260 -8.172 -15.862 1.00 95.56 276 LEU A O 1
ATOM 2141 N N . LEU A 1 277 ? 18.637 -5.973 -16.133 1.00 97.00 277 LEU A N 1
ATOM 2142 C CA . LEU A 1 277 ? 17.725 -5.784 -17.265 1.00 97.00 277 LEU A CA 1
ATOM 2143 C C . LEU A 1 277 ? 18.451 -5.677 -18.613 1.00 97.00 277 LEU A C 1
ATOM 2145 O O . LEU A 1 277 ? 17.805 -5.788 -19.658 1.00 97.00 277 LEU A O 1
ATOM 2149 N N . LEU A 1 278 ? 19.781 -5.512 -18.624 1.00 96.88 278 LEU A N 1
ATOM 2150 C CA . LEU A 1 278 ? 20.561 -5.419 -19.865 1.00 96.88 278 LEU A CA 1
ATOM 2151 C C . LEU A 1 278 ? 20.325 -6.604 -20.822 1.00 96.88 278 LEU A C 1
ATOM 2153 O O . LEU A 1 278 ? 20.133 -6.335 -22.009 1.00 96.88 278 LEU A O 1
ATOM 2157 N N . PRO A 1 279 ? 20.263 -7.881 -20.378 1.00 97.81 279 PRO A N 1
ATOM 2158 C CA . PRO A 1 279 ? 20.028 -9.001 -21.293 1.00 97.81 279 PRO A CA 1
ATOM 2159 C C . PRO A 1 279 ? 18.688 -8.915 -22.039 1.00 97.81 279 PRO A C 1
ATOM 2161 O O . PRO A 1 279 ? 18.630 -9.165 -23.244 1.00 97.81 279 PRO A O 1
ATOM 2164 N N . GLU A 1 280 ? 17.610 -8.520 -21.359 1.00 98.38 280 GLU A N 1
ATOM 2165 C CA . GLU A 1 280 ? 16.287 -8.381 -21.982 1.00 98.38 280 GLU A CA 1
ATOM 2166 C C . GLU A 1 280 ? 16.222 -7.161 -22.913 1.00 98.38 280 GLU A C 1
ATOM 2168 O O . GLU A 1 280 ? 15.672 -7.235 -24.015 1.00 98.38 280 GLU A O 1
ATOM 2173 N N . LEU A 1 281 ? 16.874 -6.055 -22.544 1.00 98.25 281 LEU A N 1
ATOM 2174 C CA . LEU A 1 281 ? 16.998 -4.885 -23.416 1.00 98.25 281 LEU A CA 1
ATOM 2175 C C . LEU A 1 281 ? 17.837 -5.175 -24.672 1.00 98.25 281 LEU A C 1
ATOM 2177 O O . LEU A 1 281 ? 17.496 -4.700 -25.757 1.00 98.25 281 LEU A O 1
ATOM 2181 N N . GLN A 1 282 ? 18.896 -5.984 -24.567 1.00 98.38 282 GLN A N 1
ATOM 2182 C CA . GLN A 1 282 ? 19.677 -6.443 -25.721 1.00 98.38 282 GLN A CA 1
ATOM 2183 C C . GLN A 1 282 ? 18.828 -7.301 -26.666 1.00 98.38 282 GLN A C 1
ATOM 2185 O O . GLN A 1 282 ? 18.869 -7.085 -27.880 1.00 98.38 282 GLN A O 1
ATOM 2190 N N . LYS A 1 283 ? 18.006 -8.221 -26.136 1.00 98.56 283 LYS A N 1
ATOM 2191 C CA . LYS A 1 283 ? 17.056 -9.000 -26.952 1.00 98.56 283 LYS A CA 1
ATOM 2192 C C . LYS A 1 283 ? 16.107 -8.083 -27.720 1.00 98.56 283 LYS A C 1
ATOM 2194 O O . LYS A 1 283 ? 15.979 -8.235 -28.935 1.00 98.56 283 LYS A O 1
ATOM 2199 N N . LEU A 1 284 ? 15.520 -7.083 -27.056 1.00 98.44 284 LEU A N 1
ATOM 2200 C CA . LEU A 1 284 ? 14.640 -6.103 -27.702 1.00 98.44 284 LEU A CA 1
ATOM 2201 C C . LEU A 1 284 ? 15.365 -5.264 -28.758 1.00 98.44 284 LEU A C 1
ATOM 2203 O O . LEU A 1 284 ? 14.793 -5.010 -29.814 1.00 98.44 284 LEU A O 1
ATOM 2207 N N . ALA A 1 285 ? 16.626 -4.889 -28.529 1.00 98.31 285 ALA A N 1
ATOM 2208 C CA . ALA A 1 285 ? 17.448 -4.169 -29.504 1.00 98.31 285 ALA A CA 1
ATOM 2209 C C . ALA A 1 285 ? 17.784 -5.000 -30.759 1.00 98.31 285 ALA A C 1
ATOM 2211 O O . ALA A 1 285 ? 18.104 -4.428 -31.802 1.00 98.31 285 ALA A O 1
ATOM 2212 N N . VAL A 1 286 ? 17.698 -6.333 -30.688 1.00 98.44 286 VAL A N 1
ATOM 2213 C CA . VAL A 1 286 ? 17.917 -7.233 -31.831 1.00 98.44 286 VAL A CA 1
ATOM 2214 C C . VAL A 1 286 ? 16.604 -7.604 -32.519 1.00 98.44 286 VAL A C 1
ATOM 2216 O O . VAL A 1 286 ? 16.522 -7.511 -33.744 1.00 98.44 286 VAL A O 1
ATOM 2219 N N . GLN A 1 287 ? 15.606 -8.030 -31.744 1.00 98.19 287 GLN A N 1
ATOM 2220 C CA . GLN A 1 287 ? 14.408 -8.726 -32.229 1.00 98.19 287 GLN A CA 1
ATOM 2221 C C . GLN A 1 287 ? 13.158 -7.838 -32.309 1.00 98.19 287 GLN A C 1
ATOM 2223 O O . GLN A 1 287 ? 12.188 -8.228 -32.952 1.00 98.19 287 GLN A O 1
ATOM 2228 N N . GLY A 1 288 ? 13.164 -6.665 -31.669 1.00 97.94 288 GLY A N 1
ATOM 2229 C CA . GLY A 1 288 ? 12.014 -5.764 -31.657 1.00 97.94 288 GLY A CA 1
ATOM 2230 C C . GLY A 1 288 ? 11.725 -5.109 -33.012 1.00 97.94 288 GLY A C 1
ATOM 2231 O O . GLY A 1 288 ? 12.525 -5.147 -33.953 1.00 97.94 288 GLY A O 1
ATOM 2232 N N . THR A 1 289 ? 10.588 -4.424 -33.089 1.00 98.06 289 THR A N 1
ATOM 2233 C CA . THR A 1 289 ? 10.261 -3.513 -34.198 1.00 98.06 289 THR A CA 1
ATOM 2234 C C . THR A 1 289 ? 11.306 -2.394 -34.324 1.00 98.06 289 THR A C 1
ATOM 2236 O O . THR A 1 289 ? 12.017 -2.097 -33.360 1.00 98.06 289 THR A O 1
ATOM 2239 N N . PRO A 1 290 ? 11.448 -1.725 -35.485 1.00 98.25 290 PRO A N 1
ATOM 2240 C CA . PRO A 1 290 ? 12.375 -0.598 -35.623 1.00 98.25 290 PRO A CA 1
ATOM 2241 C C . PRO A 1 290 ? 12.227 0.463 -34.518 1.00 98.25 290 PRO A C 1
ATOM 2243 O O . PRO A 1 290 ? 13.231 0.947 -33.998 1.00 98.25 290 PRO A O 1
ATOM 2246 N N . GLU A 1 291 ? 10.999 0.782 -34.107 1.00 98.31 291 GLU A N 1
ATOM 2247 C CA . GLU A 1 291 ? 10.701 1.743 -33.044 1.00 98.31 291 GLU A CA 1
ATOM 2248 C C . GLU A 1 291 ? 11.131 1.240 -31.662 1.00 98.31 291 GLU A C 1
ATOM 2250 O O . GLU A 1 291 ? 11.714 2.003 -30.885 1.00 98.31 291 GLU A O 1
ATOM 2255 N N . GLU A 1 292 ? 10.865 -0.029 -31.346 1.00 98.50 292 GLU A N 1
ATOM 2256 C CA . GLU A 1 292 ? 11.305 -0.655 -30.095 1.00 98.50 292 GLU A CA 1
ATOM 2257 C C . GLU A 1 292 ? 12.826 -0.740 -30.028 1.00 98.50 292 GLU A C 1
ATOM 2259 O O . GLU A 1 292 ? 13.406 -0.372 -29.010 1.00 98.50 292 GLU A O 1
ATOM 2264 N N . ARG A 1 293 ? 13.486 -1.119 -31.129 1.00 98.56 293 ARG A N 1
ATOM 2265 C CA . ARG A 1 293 ? 14.951 -1.196 -31.218 1.00 98.56 293 ARG A CA 1
ATOM 2266 C C . ARG A 1 293 ? 15.606 0.160 -30.986 1.00 98.56 293 ARG A C 1
ATOM 2268 O O . ARG A 1 293 ? 16.552 0.244 -30.209 1.00 98.56 293 ARG A O 1
ATOM 2275 N N . VAL A 1 294 ? 15.076 1.240 -31.573 1.00 98.56 294 VAL A N 1
ATOM 2276 C CA . VAL A 1 294 ? 15.549 2.614 -31.301 1.00 98.56 294 VAL A CA 1
ATOM 2277 C C . VAL A 1 294 ? 15.456 2.949 -29.807 1.00 98.56 294 VAL A C 1
ATOM 2279 O O . VAL A 1 294 ? 16.389 3.518 -29.238 1.00 98.56 294 VAL A O 1
ATOM 2282 N N . ARG A 1 295 ? 14.338 2.605 -29.156 1.00 98.44 295 ARG A N 1
ATOM 2283 C CA . ARG A 1 295 ? 14.120 2.879 -27.725 1.00 98.44 295 ARG A CA 1
ATOM 2284 C C . ARG A 1 295 ? 15.022 2.019 -26.838 1.00 98.44 295 ARG A C 1
ATOM 2286 O O . ARG A 1 295 ? 15.613 2.555 -25.905 1.00 98.44 295 ARG A O 1
ATOM 2293 N N . ALA A 1 296 ? 15.176 0.737 -27.165 1.00 98.38 296 ALA A N 1
ATOM 2294 C CA . ALA A 1 296 ? 16.057 -0.194 -26.469 1.00 98.38 296 ALA A CA 1
ATOM 2295 C C . ALA A 1 296 ? 17.519 0.264 -26.544 1.00 98.38 296 ALA A C 1
ATOM 2297 O O . ALA A 1 296 ? 18.168 0.361 -25.512 1.00 98.38 296 ALA A O 1
ATOM 2298 N N . VAL A 1 297 ? 18.015 0.642 -27.731 1.00 98.25 297 VAL A N 1
ATOM 2299 C CA . VAL A 1 297 ? 19.373 1.195 -27.913 1.00 98.25 297 VAL A CA 1
ATOM 2300 C C . VAL A 1 297 ? 19.590 2.426 -27.035 1.00 98.25 297 VAL A C 1
ATOM 2302 O O . VAL A 1 297 ? 20.610 2.528 -26.354 1.00 98.25 297 VAL A O 1
ATOM 2305 N N . LYS A 1 298 ? 18.622 3.351 -27.015 1.00 97.75 298 LYS A N 1
ATOM 2306 C CA . LYS A 1 298 ? 18.710 4.552 -26.179 1.00 97.75 298 LYS A CA 1
ATOM 2307 C C . LYS A 1 298 ? 18.812 4.198 -24.694 1.00 97.75 298 LYS A C 1
ATOM 2309 O O . LYS A 1 298 ? 19.635 4.787 -23.998 1.00 97.75 298 LYS A O 1
ATOM 2314 N N . LEU A 1 299 ? 17.995 3.259 -24.216 1.00 97.69 299 LEU A N 1
ATOM 2315 C CA . LEU A 1 299 ? 18.006 2.858 -22.812 1.00 97.69 299 LEU A CA 1
ATOM 2316 C C . LEU A 1 299 ? 19.258 2.049 -22.451 1.00 97.69 299 LEU A C 1
ATOM 2318 O O . LEU A 1 299 ? 19.831 2.301 -21.402 1.00 97.69 299 LEU A O 1
ATOM 2322 N N . LEU A 1 300 ? 19.743 1.161 -23.325 1.00 97.50 300 LEU A N 1
ATOM 2323 C CA . LEU A 1 300 ? 21.008 0.435 -23.139 1.00 97.50 300 LEU A CA 1
ATOM 2324 C C . LEU A 1 300 ? 22.188 1.395 -22.957 1.00 97.50 300 LEU A C 1
ATOM 2326 O O . LEU A 1 300 ? 22.979 1.221 -22.034 1.00 97.50 300 LEU A O 1
ATOM 2330 N N . ALA A 1 301 ? 22.273 2.439 -23.787 1.00 96.25 301 ALA A N 1
ATOM 2331 C CA . ALA A 1 301 ? 23.312 3.459 -23.658 1.00 96.25 301 ALA A CA 1
ATOM 2332 C C . ALA A 1 301 ? 23.208 4.240 -22.333 1.00 96.25 301 ALA A C 1
ATOM 2334 O O . ALA A 1 301 ? 24.223 4.603 -21.747 1.00 96.25 301 ALA A O 1
ATOM 2335 N N . GLN A 1 302 ? 21.990 4.487 -21.838 1.00 95.50 302 GLN A N 1
ATOM 2336 C CA . GLN A 1 302 ? 21.770 5.154 -20.550 1.00 95.50 302 GLN A CA 1
ATOM 2337 C C . GLN A 1 302 ? 22.087 4.246 -19.352 1.00 95.50 302 GLN A C 1
ATOM 2339 O O . GLN A 1 302 ? 22.693 4.704 -18.386 1.00 95.50 302 GLN A O 1
ATOM 2344 N N . ALA A 1 303 ? 21.667 2.983 -19.422 1.00 93.19 303 ALA A N 1
ATOM 2345 C CA . ALA A 1 303 ? 21.699 2.017 -18.333 1.00 93.19 303 ALA A CA 1
ATOM 2346 C C . ALA A 1 303 ? 23.076 1.362 -18.162 1.00 93.19 303 ALA A C 1
ATOM 2348 O O . ALA A 1 303 ? 23.600 1.331 -17.056 1.00 93.19 303 ALA A O 1
ATOM 2349 N N . GLY A 1 304 ? 23.674 0.864 -19.249 1.00 86.69 304 GLY A N 1
ATOM 2350 C CA . GLY A 1 304 ? 24.941 0.128 -19.199 1.00 86.69 304 GLY A CA 1
ATOM 2351 C C . GLY A 1 304 ? 26.176 0.948 -19.579 1.00 86.69 304 GLY A C 1
ATOM 2352 O O . GLY A 1 304 ? 27.292 0.466 -19.393 1.00 86.69 304 GLY A O 1
ATOM 2353 N N . ARG A 1 305 ? 25.997 2.180 -20.087 1.00 86.19 305 ARG A N 1
ATOM 2354 C CA . ARG A 1 305 ? 27.086 3.096 -20.483 1.00 86.19 305 ARG A CA 1
ATOM 2355 C C . ARG A 1 305 ? 28.148 2.369 -21.328 1.00 86.19 305 ARG A C 1
ATOM 2357 O O . ARG A 1 305 ? 27.796 1.675 -22.283 1.00 86.19 305 ARG A O 1
ATOM 2364 N N . ASP A 1 306 ? 29.419 2.473 -20.943 1.00 90.94 306 ASP A N 1
ATOM 2365 C CA . ASP A 1 306 ? 30.572 1.903 -21.646 1.00 90.94 306 ASP A CA 1
ATOM 2366 C C . ASP A 1 306 ? 30.495 0.379 -21.801 1.00 90.94 306 ASP A C 1
ATOM 2368 O O . ASP A 1 306 ? 30.985 -0.162 -22.793 1.00 90.94 306 ASP A O 1
ATOM 2372 N N . MET A 1 307 ? 29.820 -0.326 -20.880 1.00 93.69 307 MET A N 1
ATOM 2373 C CA . MET A 1 307 ? 29.655 -1.782 -20.972 1.00 93.69 307 MET A CA 1
ATOM 2374 C C . MET A 1 307 ? 28.855 -2.192 -22.210 1.00 93.69 307 MET A C 1
ATOM 2376 O O . MET A 1 307 ? 29.034 -3.295 -22.722 1.00 93.69 307 MET A O 1
ATOM 2380 N N . MET A 1 308 ? 27.975 -1.315 -22.704 1.00 96.88 308 MET A N 1
ATOM 2381 C CA . MET A 1 308 ? 27.146 -1.592 -23.879 1.00 96.88 308 MET A CA 1
ATOM 2382 C C . MET A 1 308 ? 27.806 -1.175 -25.194 1.00 96.88 308 MET A C 1
ATOM 2384 O O . MET A 1 308 ? 27.309 -1.557 -26.253 1.00 96.88 308 MET A O 1
ATOM 2388 N N . THR A 1 309 ? 28.937 -0.463 -25.166 1.00 96.38 309 THR A N 1
ATOM 2389 C CA . THR A 1 309 ? 29.649 -0.023 -26.377 1.00 96.38 309 THR A CA 1
ATOM 2390 C C . THR A 1 309 ? 29.996 -1.183 -27.320 1.00 96.38 309 THR A C 1
ATOM 2392 O O . THR A 1 309 ? 29.644 -1.083 -28.499 1.00 96.38 309 THR A O 1
ATOM 2395 N N . PRO A 1 310 ? 30.577 -2.318 -26.865 1.00 97.44 310 PRO A N 1
ATOM 2396 C CA . PRO A 1 310 ? 30.881 -3.442 -27.756 1.00 97.44 310 PRO A CA 1
ATOM 2397 C C . PRO A 1 310 ? 29.633 -4.009 -28.445 1.00 97.44 310 PRO A C 1
ATOM 2399 O O . PRO A 1 310 ? 29.629 -4.219 -29.658 1.00 97.44 310 PRO A O 1
ATOM 2402 N N . PHE A 1 311 ? 28.545 -4.181 -27.686 1.00 97.94 311 PHE A N 1
ATOM 2403 C CA . PHE A 1 311 ? 27.264 -4.653 -28.213 1.00 97.94 311 PHE A CA 1
ATOM 2404 C C . PHE A 1 311 ? 26.689 -3.684 -29.258 1.00 97.94 311 PHE A C 1
ATOM 2406 O O . PHE A 1 311 ? 26.233 -4.102 -30.323 1.00 97.94 311 PHE A O 1
ATOM 2413 N N . LEU A 1 312 ? 26.732 -2.377 -28.984 1.00 98.00 312 LEU A N 1
ATOM 2414 C CA . LEU A 1 312 ? 26.223 -1.351 -29.892 1.00 98.00 312 LEU A CA 1
ATOM 2415 C C . LEU A 1 312 ? 27.058 -1.249 -31.177 1.00 98.00 312 LEU A C 1
ATOM 2417 O O . LEU A 1 312 ? 26.480 -1.124 -32.256 1.00 98.00 312 LEU A O 1
ATOM 2421 N N . MET A 1 313 ? 28.387 -1.376 -31.102 1.00 97.88 313 MET A N 1
ATOM 2422 C CA . MET A 1 313 ? 29.258 -1.420 -32.285 1.00 97.88 313 MET A CA 1
ATOM 2423 C C . MET A 1 313 ? 28.997 -2.664 -33.145 1.00 97.88 313 MET A C 1
ATOM 2425 O O . MET A 1 313 ? 28.880 -2.556 -34.368 1.00 97.88 313 MET A O 1
ATOM 2429 N N . GLU A 1 314 ? 28.827 -3.839 -32.527 1.00 98.06 314 GLU A N 1
ATOM 2430 C CA . GLU A 1 314 ? 28.414 -5.048 -33.250 1.00 98.06 314 GLU A CA 1
ATOM 2431 C C . GLU A 1 314 ? 27.066 -4.818 -33.946 1.00 98.06 314 GLU A C 1
ATOM 2433 O O . GLU A 1 314 ? 26.910 -5.101 -35.141 1.00 98.06 314 GLU A O 1
ATOM 2438 N N . ARG A 1 315 ? 26.093 -4.247 -33.225 1.00 97.75 315 ARG A N 1
ATOM 2439 C CA . ARG A 1 315 ? 24.753 -3.989 -33.754 1.00 97.75 315 ARG A CA 1
ATOM 2440 C C . ARG A 1 315 ? 24.764 -2.993 -34.910 1.00 97.75 315 ARG A C 1
ATOM 2442 O O . ARG A 1 315 ? 24.027 -3.219 -35.873 1.00 97.75 315 ARG A O 1
ATOM 2449 N N . LEU A 1 316 ? 25.613 -1.964 -34.861 1.00 97.88 316 LEU A N 1
ATOM 2450 C CA . LEU A 1 316 ? 25.789 -0.970 -35.925 1.00 97.88 316 LEU A CA 1
ATOM 2451 C C . LEU A 1 316 ? 26.162 -1.624 -37.262 1.00 97.88 316 LEU A C 1
ATOM 2453 O O . LEU A 1 316 ? 25.593 -1.284 -38.295 1.00 97.88 316 LEU A O 1
ATOM 2457 N N . SER A 1 317 ? 27.061 -2.614 -37.238 1.00 96.88 317 SER A N 1
ATOM 2458 C CA . SER A 1 317 ? 27.512 -3.319 -38.450 1.00 96.88 317 SER A CA 1
ATOM 2459 C C . SER A 1 317 ? 26.442 -4.224 -39.078 1.00 96.88 317 SER A C 1
ATOM 2461 O O . SER A 1 317 ? 26.483 -4.522 -40.275 1.00 96.88 317 SER A O 1
ATOM 2463 N N . ARG A 1 318 ? 25.471 -4.671 -38.271 1.00 97.69 318 ARG A N 1
ATOM 2464 C CA . ARG A 1 318 ? 24.474 -5.672 -38.665 1.00 97.69 318 ARG A CA 1
ATOM 2465 C C . ARG A 1 318 ? 23.090 -5.088 -38.931 1.00 97.69 318 ARG A C 1
ATOM 2467 O O . ARG A 1 318 ? 22.302 -5.715 -39.636 1.00 97.69 318 ARG A O 1
ATOM 2474 N N . ASP A 1 319 ? 22.712 -3.977 -38.297 1.00 97.44 319 ASP A N 1
ATOM 2475 C CA . ASP A 1 319 ? 21.378 -3.395 -38.478 1.00 97.44 319 ASP A CA 1
ATOM 2476 C C . ASP A 1 319 ? 21.234 -2.732 -39.851 1.00 97.44 319 ASP A C 1
ATOM 2478 O O . ASP A 1 319 ? 22.160 -2.120 -40.376 1.00 97.44 319 ASP A O 1
ATOM 2482 N N . ARG A 1 320 ? 20.054 -2.879 -40.452 1.00 97.38 320 ARG A N 1
ATOM 2483 C CA . ARG A 1 320 ? 19.730 -2.317 -41.771 1.00 97.38 320 ARG A CA 1
ATOM 2484 C C . ARG A 1 320 ? 18.688 -1.204 -41.689 1.00 97.38 320 ARG A C 1
ATOM 2486 O O . ARG A 1 320 ? 18.511 -0.466 -42.655 1.00 97.38 320 ARG A O 1
ATOM 2493 N N . ALA A 1 321 ? 18.006 -1.049 -40.553 1.00 98.06 321 ALA A N 1
ATOM 2494 C CA . ALA A 1 321 ? 17.034 0.019 -40.378 1.00 98.06 321 ALA A CA 1
ATOM 2495 C C . ALA A 1 321 ? 17.757 1.345 -40.122 1.00 98.06 321 ALA A C 1
ATOM 2497 O O . ALA A 1 321 ? 18.382 1.536 -39.079 1.00 98.06 321 ALA A O 1
ATOM 2498 N N . LYS A 1 322 ? 17.624 2.291 -41.060 1.00 98.12 322 LYS A N 1
ATOM 2499 C CA . LYS A 1 322 ? 18.295 3.604 -41.011 1.00 98.12 322 LYS A CA 1
ATOM 2500 C C . LYS A 1 322 ? 18.061 4.354 -39.694 1.00 98.12 322 LYS A C 1
ATOM 2502 O O . LYS A 1 322 ? 18.968 5.003 -39.189 1.00 98.12 322 LYS A O 1
ATOM 2507 N N . THR A 1 323 ? 16.856 4.261 -39.129 1.00 98.19 323 THR A N 1
ATOM 2508 C CA . THR A 1 323 ? 16.496 4.907 -37.855 1.00 98.19 323 THR A CA 1
ATOM 2509 C C . THR A 1 323 ? 17.239 4.310 -36.661 1.00 98.19 323 THR A C 1
ATOM 2511 O O . THR A 1 323 ? 17.673 5.058 -35.787 1.00 98.19 323 THR A O 1
ATOM 2514 N N . VAL A 1 324 ? 17.428 2.987 -36.641 1.00 98.31 324 VAL A N 1
ATOM 2515 C CA . VAL A 1 324 ? 18.179 2.281 -35.594 1.00 98.31 324 VAL A CA 1
ATOM 2516 C C . VAL A 1 324 ? 19.668 2.589 -35.716 1.00 98.31 324 VAL A C 1
ATOM 2518 O O . VAL A 1 324 ? 20.271 3.005 -34.734 1.00 98.31 324 VAL A O 1
ATOM 2521 N N . VAL A 1 325 ? 20.233 2.477 -36.925 1.00 98.38 325 VAL A N 1
ATOM 2522 C CA . VAL A 1 325 ? 21.640 2.815 -37.222 1.00 98.38 325 VAL A CA 1
ATOM 2523 C C . VAL A 1 325 ? 21.966 4.233 -36.751 1.00 98.38 325 VAL A C 1
ATOM 2525 O O . VAL A 1 325 ? 22.870 4.414 -35.942 1.00 98.38 325 VAL A O 1
ATOM 2528 N N . LYS A 1 326 ? 21.151 5.219 -37.148 1.00 98.25 326 LYS A N 1
ATOM 2529 C CA . LYS A 1 326 ? 21.321 6.617 -36.733 1.00 98.25 326 LYS A CA 1
ATOM 2530 C C . LYS A 1 326 ? 21.281 6.789 -35.212 1.00 98.25 326 LYS A C 1
ATOM 2532 O O . LYS A 1 326 ? 22.028 7.596 -34.660 1.00 98.25 326 LYS A O 1
ATOM 2537 N N . MET A 1 327 ? 20.393 6.070 -34.520 1.00 98.19 327 MET A N 1
ATOM 2538 C CA . MET A 1 327 ? 20.326 6.123 -33.058 1.00 98.19 327 MET A CA 1
ATOM 2539 C C . MET A 1 327 ? 21.590 5.535 -32.421 1.00 98.19 327 MET A C 1
ATOM 2541 O O . MET A 1 327 ? 22.126 6.152 -31.507 1.00 98.19 327 MET A O 1
ATOM 2545 N N . ILE A 1 328 ? 22.086 4.397 -32.920 1.00 98.12 328 ILE A N 1
ATOM 2546 C CA . ILE A 1 328 ? 23.332 3.778 -32.441 1.00 98.12 328 ILE A CA 1
ATOM 2547 C C . ILE A 1 328 ? 24.513 4.738 -32.625 1.00 98.12 328 ILE A C 1
ATOM 2549 O O . ILE A 1 328 ? 25.249 4.988 -31.676 1.00 98.12 328 ILE A O 1
ATOM 2553 N N . GLU A 1 329 ? 24.656 5.341 -33.807 1.00 97.62 329 GLU A N 1
ATOM 2554 C CA . GLU A 1 329 ? 25.679 6.362 -34.057 1.00 97.62 329 GLU A CA 1
ATOM 2555 C C . GLU A 1 329 ? 25.546 7.526 -33.070 1.00 97.62 329 GLU A C 1
ATOM 2557 O O . GLU A 1 329 ? 26.527 7.927 -32.453 1.00 97.62 329 GLU A O 1
ATOM 2562 N N . THR A 1 330 ? 24.328 8.032 -32.860 1.00 97.44 330 THR A N 1
ATOM 2563 C CA . THR A 1 330 ? 24.076 9.156 -31.944 1.00 97.44 330 THR A CA 1
ATOM 2564 C C . THR A 1 330 ? 24.514 8.842 -30.514 1.00 97.44 330 THR A C 1
ATOM 2566 O O . THR A 1 330 ? 25.094 9.705 -29.859 1.00 97.44 330 THR A O 1
ATOM 2569 N N . VAL A 1 331 ? 24.236 7.636 -30.007 1.00 97.00 331 VAL A N 1
ATOM 2570 C CA . VAL A 1 331 ? 24.612 7.273 -28.632 1.00 97.00 331 VAL A CA 1
ATOM 2571 C C . VAL A 1 331 ? 26.102 6.960 -28.488 1.00 97.00 331 VAL A C 1
ATOM 2573 O O . VAL A 1 331 ? 26.653 7.256 -27.438 1.00 97.00 331 VAL A O 1
ATOM 2576 N N . LEU A 1 332 ? 26.758 6.432 -29.529 1.00 96.00 332 LEU A N 1
ATOM 2577 C CA . LEU A 1 332 ? 28.200 6.143 -29.521 1.00 96.00 332 LEU A CA 1
ATOM 2578 C C . LEU A 1 332 ? 29.076 7.402 -29.627 1.00 96.00 332 LEU A C 1
ATOM 2580 O O . LEU A 1 332 ? 30.214 7.384 -29.176 1.00 96.00 332 LEU A O 1
ATOM 2584 N N . HIS A 1 333 ? 28.565 8.486 -30.218 1.00 94.56 333 HIS A N 1
ATOM 2585 C CA . HIS A 1 333 ? 29.288 9.762 -30.352 1.00 94.56 333 HIS A CA 1
ATOM 2586 C C . HIS A 1 333 ? 28.951 10.771 -29.246 1.00 94.56 333 HIS A C 1
ATOM 2588 O O . HIS A 1 333 ? 29.371 11.928 -29.317 1.00 94.56 333 HIS A O 1
ATOM 2594 N N . ARG A 1 334 ? 28.150 10.379 -28.250 1.00 87.19 334 ARG A N 1
ATOM 2595 C CA . ARG A 1 334 ? 27.833 11.253 -27.123 1.00 87.19 334 ARG A CA 1
ATOM 2596 C C . ARG A 1 334 ? 29.045 11.274 -26.174 1.00 87.19 334 ARG A C 1
ATOM 2598 O O . ARG A 1 334 ? 29.474 10.191 -25.788 1.00 87.19 334 ARG A O 1
ATOM 2605 N N . PRO A 1 335 ? 29.603 12.457 -25.862 1.00 67.19 335 PRO A N 1
ATOM 2606 C CA . PRO A 1 335 ? 30.797 12.579 -25.028 1.00 67.19 335 PRO A CA 1
ATOM 2607 C C . PRO A 1 335 ? 30.557 12.165 -23.576 1.00 67.19 335 PRO A C 1
ATOM 2609 O O . PRO A 1 335 ? 29.382 12.212 -23.127 1.00 67.19 335 PRO A O 1
#

Organism: NCBI:txid748857

Secondary structure (DSSP, 8-state):
--TTGGGTTS---GGGGSSS-HHHHHHHHHHHGGGGGTSTTHHHHHHHHHHH---TTHHHHHHT-TTHHHHTT-TTBTT--S-PPP-HHHHHHHH-----HHHHHHHHHHHHHHHTTS-BPPPPTTS-TT-HHHHHHHHHHTT--TT-SS--PPPPSS-HHHHHHHHHHTT--THHHHHHHH---TTT--GGG---HHHHHTTSTTHHHHHHH-HHHHHHHHT-S-HHHHHHHHHHHHHTT--GGGSHHHHHHHHTSS-HHHHHHHHHHHTTSGGGTHHHHHHHHHHS-HHHHHHHHHHHHHHHGGGGHHHHHHHHHH---HHHHHHHHHHHT--

Foldseek 3Di:
DCVVVVVVPPPPQPLCVDPFDNVLLVLQLQLLVLCCVVPNCLSSLLSCCLRPVPPPVSLQVLLVRLCQCVSSLQQQFPPSQDDDDDGSLNVSQVDPPDAQLSSLLSVLSSQCSNCNNGDGDDAQPLQDPPRSSLLSSLCSNQVWHLHDPPIDGHAGPHALVSSLVSCVVSVHHSLSLLSQLLDHDPVQVDVSPPVGVLNSLLSHHLSLVSCLVCVVSLVVQCVDPDPVSNLSNLQSCQSSVHACLSPLLSLLCQLLDPDPSSVVSSLSRCLVPVVSNLVNLLCQLPPPDLSSVLSSLVSNCVRVPPNCLVVLVVSLVPDDPPSNNVSSVVSNPDD

pLDDT: mean 92.57, std 11.17, range [43.25, 98.69]

=== Feature glossary ===
Key to the feature types in this record:

Secondary structure (8-state, DSSP). Secondary structure is the local, repeating backbone conformation. DSSP classifies it into eight states by reading the hydrogen-bond network: three helix types (H, G, I), two β types (E, B), two non-regular types (T, S), and unstructured coil (-).

Backbone torsions (φ/ψ). Backbone dihedral angles. Every residue except chain termini has a φ (preceding-C → N → Cα → C) and a ψ (N → Cα → C → next-N). They are reported in degrees following the IUPAC sign convention. Secondary structure is essentially a statement about which (φ, ψ) basin each residue occupies.

Predicted aligned error. Predicted Aligned Error (PAE) is an AlphaFold confidence matrix: entry (i, j) is the expected error in the position of residue j, in ångströms, when the prediction is superimposed on the true structure at residue i. Low PAE within a block of residues means that block is internally rigid and well-predicted; high PAE between two blocks means their relative placement is uncertain even if each block individually is confident.

B-factor. B-factor (Debye–Waller factor) reflects atomic displacement in the crystal lattice. It is an experimental observable (units Å²), not a prediction; low values mean the atom is pinned down, high values mean it moves or is heterogeneous across the crystal.

Secondary structure (3-state, P-SEA). Three-state secondary structure (P-SEA) collapses the eight DSSP classes into helix (a), strand (b), and coil (c). P-SEA assigns these from Cα geometry alone — distances and angles — without requiring backbone oxygens, so it works on any Cα trace.

Sequence. Primary structure: the covalent order of the twenty standard amino acids along the backbone. Two proteins with the same sequence will (almost always) fold to the same structure; two with 30% identity often share a fold but not the details.

pLDDT. pLDDT is the predicted lDDT-Cα score: AlphaFold's confidence that the local environment of each residue (all inter-atomic distances within 15 Å) is correctly placed. It is a per-residue number between 0 and 100, with higher meaning more reliable.

InterPro / GO / CATH / organism. Functional annotations link the protein to curated databases. InterPro entries identify conserved domains and families by matching the sequence against member-database signatures (Pfam, PROSITE, CDD, …). Gene Ontology (GO) terms describe molecular function, biological process, and cellular component in a controlled vocabulary. CATH places the structure in a hierarchical fold classification (Class/Architecture/Topology/Homologous-superfamily). The organism is the source species.

Contact-map, Ramachandran, and PAE plots. Three diagnostic plots accompany the record. The Cα contact map visualizes the tertiary structure as a 2D adjacency matrix (8 Å cutoff, sequence-local contacts suppressed). The Ramachandran plot shows the distribution of backbone (φ, ψ) torsions, with points in the α and β basins reflecting secondary structure content. The PAE plot shows AlphaFold's inter-residue confidence as a color matrix.

mmCIF coordinates. The mmCIF table is the protein's shape written out atom by atom. For each backbone N, Cα, C, and carbonyl O, it records an (x, y, z) coordinate triple in Å plus the residue type, chain letter, and residue number.

Radius of gyration, Cα contacts, bounding box. Three whole-structure scalars: the radius of gyration (RMS distance of Cα from centroid, in Å), the count of Cα–Cα contacts (pairs closer than 8 Å and separated by more than four residues in sequence — i.e. tertiary, not local, contacts), and the bounding-box dimensions. Together they distinguish compact globular folds from extended fibres or disordered chains.

Foldseek 3Di. The Foldseek 3Di string encodes local tertiary geometry as a 20-letter alphabet — one character per residue — derived from the relative positions of nearby Cα atoms. Unlike the amino-acid sequence, 3Di is a direct function of the 3D structure, so two proteins with the same fold have similar 3Di strings even at low sequence identity.

Rendered structure images. Six rendered views show the 3D structure from the faces of a cube — i.e. along ±x, ±y, ±z. Rendering representation is drawn randomly per protein from cartoon (secondary-structure ribbons), sticks (backbone bonds), or molecular surface; coloring is either N→C rainbow (blue at the N-terminus through red at the C-terminus) or one color per chain.

Nearest PDB structures. The Foldseek neighbor list gives the closest experimentally determined structures in the PDB, ranked by structural alignment. TM-score near 1 means near-identical fold; near 0.3 means only rough topology match. This is how one finds what a novel AlphaFold prediction most resembles in the solved-structure 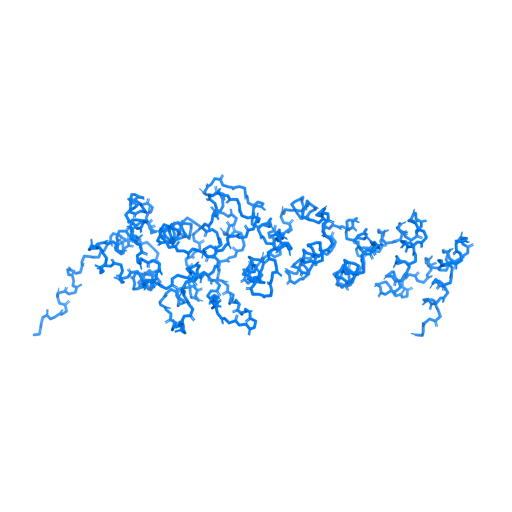universe.

Solvent-accessible surface area. SASA measures how much of the protein is reachable by solvent. It is computed by rolling a water-sized probe over the atomic surface and summing the exposed area (Å²). Per-residue SASA distinguishes core (buried, low SASA) from surface (exposed, high SASA) residues; total SASA is a whole-molecule size measure.